Protein AF-0000000084555854 (afdb_homodimer)

Nearest PDB structures (foldseek):
  2geb-assembly1_A  TM=9.688E-01  e=2.863E-27  Caldanaerobacter subterraneus subsp. tengcongensis
  4rqb-assembly1_A  TM=9.7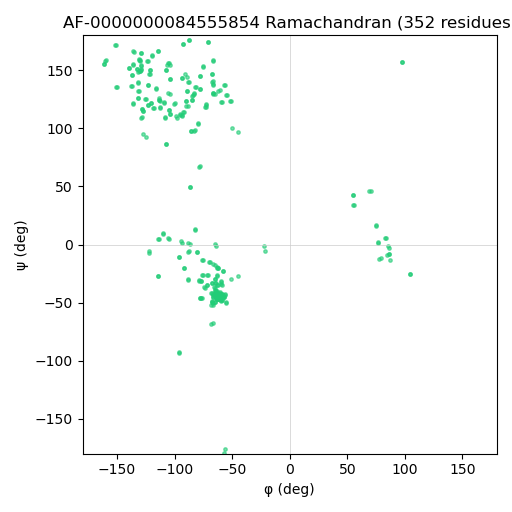89E-01  e=1.513E-26  Staphylococcus aureus subsp. aureus USA300_TCH1516
  1r3u-assembly1_A  TM=9.684E-01  e=7.997E-26  Caldanaerobacter subterraneus subsp. tengcongensis
  3h83-assembly1_A  TM=9.660E-01  e=5.052E-25  Bacillus anthracis str. 'Ames Ancestor'
  6d9q-assembly1_A  TM=9.628E-01  e=6.801E-25  Bacillus anthracis

InterPro domains:
  IPR000836 Phosphoribosyltransferase domain [PF00156] (13-159)
  IPR000836 Phosphoribosyltransferase domain [cd06223] (19-146)
  IPR005904 Hypoxanthine phosphoribosyl transferase [TIGR01203] (8-173)
  IPR029057 Phosphoribosyltransferase-like [G3DSA:3.40.50.2020] (1-177)
  IPR029057 Phosphoribosyltransferase-like [SSF53271] (2-177)
  IPR050408 Hypoxanthine-guanine phosphoribosyltransferase [PTHR43340] (2-177)

Structure (mmCIF, N/CA/C/O backbone):
data_AF-0000000084555854-model_v1
#
loop_
_entity.id
_entity.type
_entity.pdbx_description
1 polymer 'Hypoxanthine phosphoribosyltransferase'
#
loop_
_atom_site.group_PDB
_atom_site.id
_atom_site.type_symbol
_atom_site.label_atom_id
_atom_site.label_alt_id
_atom_site.label_comp_id
_atom_site.label_asym_id
_atom_site.label_entity_id
_atom_site.label_seq_id
_atom_site.pdbx_PDB_ins_code
_atom_site.Cartn_x
_atom_site.Cartn_y
_atom_site.Cartn_z
_atom_site.occupancy
_atom_site.B_iso_or_equiv
_atom_site.auth_seq_id
_atom_site.auth_comp_id
_atom_site.auth_asym_id
_atom_site.auth_atom_id
_atom_site.pdbx_PDB_model_num
ATOM 1 N N . MET A 1 1 ? 0.457 21.641 0.015 1 94.19 1 MET A N 1
ATOM 2 C CA . MET A 1 1 ? 1.562 20.703 0.132 1 94.19 1 MET A CA 1
ATOM 3 C C . MET A 1 1 ? 2.691 21.062 -0.828 1 94.19 1 MET A C 1
ATOM 5 O O . MET A 1 1 ? 3.84 21.219 -0.412 1 94.19 1 MET A O 1
ATOM 9 N N . GLU A 1 2 ? 2.443 21.359 -2.082 1 94.31 2 GLU A N 1
ATOM 10 C CA . GLU A 1 2 ? 3.477 21.672 -3.066 1 94.31 2 GLU A CA 1
ATOM 11 C C . GLU A 1 2 ? 4.219 22.953 -2.711 1 94.31 2 GLU A C 1
ATOM 13 O O . GLU A 1 2 ? 5.418 23.078 -2.957 1 94.31 2 GLU A O 1
ATOM 18 N N . LYS A 1 3 ? 3.488 23.891 -2.189 1 95.81 3 LYS A N 1
ATOM 19 C CA . LYS A 1 3 ? 4.082 25.172 -1.818 1 95.81 3 LYS A CA 1
ATOM 20 C C . LYS A 1 3 ? 5.121 25 -0.714 1 95.81 3 LYS A C 1
ATOM 22 O O . LYS A 1 3 ? 5.926 25.906 -0.462 1 95.81 3 LYS A O 1
ATOM 27 N N . ASP A 1 4 ? 5.027 23.906 -0.025 1 97.81 4 ASP A N 1
ATOM 28 C CA . ASP A 1 4 ? 5.938 23.625 1.079 1 97.81 4 ASP A CA 1
ATOM 29 C C . ASP A 1 4 ? 7.277 23.094 0.567 1 97.81 4 ASP A C 1
ATOM 31 O O . ASP A 1 4 ? 8.227 22.938 1.337 1 97.81 4 ASP A O 1
ATOM 35 N N . LEU A 1 5 ? 7.379 22.844 -0.761 1 98.31 5 LEU A N 1
ATOM 36 C CA . LEU A 1 5 ? 8.594 22.281 -1.343 1 98.31 5 LEU A CA 1
ATOM 37 C C . LEU A 1 5 ? 9.562 23.375 -1.748 1 98.31 5 LEU A C 1
ATOM 39 O O . LEU A 1 5 ? 9.164 24.375 -2.354 1 98.31 5 LEU A O 1
ATOM 43 N N . GLU A 1 6 ? 10.766 23.172 -1.349 1 98.38 6 GLU A N 1
ATOM 44 C CA . GLU A 1 6 ? 11.828 24.016 -1.882 1 98.38 6 GLU A CA 1
ATOM 45 C C . GLU A 1 6 ? 12.031 23.766 -3.373 1 98.38 6 GLU A C 1
ATOM 47 O O . GLU A 1 6 ? 12.242 24.703 -4.141 1 98.38 6 GLU A O 1
ATOM 52 N N . SER A 1 7 ? 12.008 22.5 -3.771 1 98.44 7 SER A N 1
ATOM 53 C CA . SER A 1 7 ? 12.148 22.078 -5.164 1 98.44 7 SER A CA 1
ATOM 54 C C . SER A 1 7 ? 11.617 20.656 -5.367 1 98.44 7 SER A C 1
ATOM 56 O O . SER A 1 7 ? 11.477 19.906 -4.406 1 98.44 7 SER A O 1
ATOM 58 N N . VAL A 1 8 ? 11.281 20.344 -6.602 1 98.62 8 VAL A N 1
ATOM 59 C CA . VAL A 1 8 ? 10.93 18.984 -7.004 1 98.62 8 VAL A CA 1
ATOM 60 C C . VAL A 1 8 ? 12.18 18.266 -7.508 1 98.62 8 VAL A C 1
ATOM 62 O O . VAL A 1 8 ? 12.805 18.703 -8.477 1 98.62 8 VAL A O 1
ATOM 65 N N . MET A 1 9 ? 12.602 17.234 -6.766 1 98.69 9 MET A N 1
ATOM 66 C CA . MET A 1 9 ? 13.773 16.484 -7.172 1 98.69 9 MET A CA 1
ATOM 67 C C . MET A 1 9 ? 13.43 15.508 -8.305 1 98.69 9 MET A C 1
ATOM 69 O O . MET A 1 9 ? 14.172 15.406 -9.281 1 98.69 9 MET A O 1
ATOM 73 N N . PHE A 1 10 ? 12.328 14.758 -8.211 1 98.81 10 PHE A N 1
ATOM 74 C CA . PHE A 1 10 ? 11.828 13.867 -9.242 1 98.81 10 PHE A CA 1
ATOM 75 C C . PHE A 1 10 ? 10.336 14.094 -9.477 1 98.81 10 PHE A C 1
ATOM 77 O O . PHE A 1 10 ? 9.539 14 -8.539 1 98.81 10 PHE A O 1
ATOM 84 N N . ASP A 1 11 ? 9.961 14.336 -10.742 1 98.62 11 ASP A N 1
ATOM 85 C CA . ASP A 1 11 ? 8.547 14.5 -11.078 1 98.62 11 ASP A CA 1
ATOM 86 C C . ASP A 1 11 ? 7.898 13.156 -11.391 1 98.62 11 ASP A C 1
ATOM 88 O O . ASP A 1 11 ? 8.562 12.117 -11.367 1 98.62 11 ASP A O 1
ATOM 92 N N . GLU A 1 12 ? 6.637 13.148 -11.625 1 98.44 12 GLU A N 1
ATOM 93 C CA . GLU A 1 12 ? 5.848 11.938 -11.82 1 98.44 12 GLU A CA 1
ATOM 94 C C . GLU A 1 12 ? 6.383 11.117 -12.992 1 98.44 12 GLU A C 1
ATOM 96 O O . GLU A 1 12 ? 6.48 9.891 -12.906 1 98.44 12 GLU A O 1
ATOM 101 N N . GLU A 1 13 ? 6.711 11.773 -14.047 1 98.56 13 GLU A N 1
ATOM 102 C CA . GLU A 1 13 ? 7.172 11.102 -15.258 1 98.56 13 GLU A CA 1
ATOM 103 C C . GLU A 1 13 ? 8.523 10.43 -15.039 1 98.56 13 GLU A C 1
ATOM 105 O O . GLU A 1 13 ? 8.734 9.289 -15.461 1 98.56 13 GLU A O 1
ATOM 110 N N . THR A 1 14 ? 9.438 11.156 -14.398 1 98.88 14 THR A N 1
ATOM 111 C CA . THR A 1 14 ? 10.758 10.617 -14.094 1 98.88 14 THR A CA 1
ATOM 112 C C . THR A 1 14 ? 10.641 9.383 -13.195 1 98.88 14 THR A C 1
ATOM 114 O O . THR A 1 14 ? 11.297 8.367 -13.438 1 98.88 14 THR A O 1
ATOM 117 N N . ILE A 1 15 ? 9.805 9.461 -12.203 1 98.94 15 ILE A N 1
ATOM 118 C CA . ILE A 1 15 ? 9.602 8.344 -11.281 1 98.94 15 ILE A CA 1
ATOM 119 C C . ILE A 1 15 ? 9.008 7.156 -12.031 1 98.94 15 ILE A C 1
ATOM 121 O O . ILE A 1 15 ? 9.484 6.027 -11.891 1 98.94 15 ILE A O 1
ATOM 125 N N . ALA A 1 16 ? 7.984 7.426 -12.852 1 98.81 16 ALA A N 1
ATOM 126 C CA . ALA A 1 16 ? 7.305 6.363 -13.594 1 98.81 16 ALA A CA 1
ATOM 127 C C . ALA A 1 16 ? 8.273 5.633 -14.523 1 98.81 16 ALA A C 1
ATOM 129 O O . ALA A 1 16 ? 8.227 4.406 -14.641 1 98.81 16 ALA A O 1
ATOM 130 N N . ALA A 1 17 ? 9.133 6.383 -15.156 1 98.88 17 ALA A N 1
ATOM 131 C CA . ALA A 1 17 ? 10.109 5.785 -16.062 1 98.88 17 ALA A CA 1
ATOM 132 C C . ALA A 1 17 ? 11.078 4.879 -15.305 1 98.88 17 ALA A C 1
ATOM 134 O O . ALA A 1 17 ? 11.398 3.781 -15.758 1 98.88 17 ALA A O 1
ATOM 135 N N . LYS A 1 18 ? 11.547 5.352 -14.188 1 98.94 18 LYS A N 1
ATOM 136 C CA . LYS A 1 18 ? 12.461 4.559 -13.375 1 98.94 18 LYS A CA 1
ATOM 137 C C . LYS A 1 18 ? 11.781 3.303 -12.844 1 98.94 18 LYS A C 1
ATOM 139 O O . LYS A 1 18 ? 12.375 2.223 -12.836 1 98.94 18 LYS A O 1
ATOM 144 N N . VAL A 1 19 ? 10.562 3.443 -12.391 1 98.94 19 VAL A N 1
ATOM 145 C CA . VAL A 1 19 ? 9.797 2.318 -11.867 1 98.94 19 VAL A CA 1
ATOM 146 C C . VAL A 1 19 ? 9.609 1.266 -12.961 1 98.94 19 VAL A C 1
ATOM 148 O O . VAL A 1 19 ? 9.742 0.066 -12.703 1 98.94 19 VAL A O 1
ATOM 151 N N . ALA A 1 20 ? 9.312 1.718 -14.156 1 98.88 20 ALA A N 1
ATOM 152 C CA . ALA A 1 20 ? 9.164 0.808 -15.289 1 98.88 20 ALA A CA 1
ATOM 153 C C . ALA A 1 20 ? 10.461 0.057 -15.562 1 98.88 20 ALA A C 1
ATOM 155 O O . ALA A 1 20 ? 10.453 -1.154 -15.797 1 98.88 20 ALA A O 1
ATOM 156 N N . GLU A 1 21 ? 11.539 0.779 -15.516 1 98.88 21 GLU A N 1
ATOM 157 C CA . GLU A 1 21 ? 12.859 0.186 -15.711 1 98.88 21 GLU A CA 1
ATOM 158 C C . GLU A 1 21 ? 13.148 -0.887 -14.672 1 98.88 21 GLU A C 1
ATOM 160 O O . GLU A 1 21 ? 13.547 -2.002 -15.008 1 98.88 21 GLU A O 1
ATOM 165 N N . LEU A 1 22 ? 12.922 -0.588 -13.43 1 98.94 22 LEU A N 1
ATOM 166 C CA . LEU A 1 22 ? 13.148 -1.523 -12.336 1 98.94 22 LEU A CA 1
ATOM 167 C C . LEU A 1 22 ? 12.258 -2.752 -12.477 1 98.94 22 LEU A C 1
ATOM 169 O O . LEU A 1 22 ? 12.719 -3.883 -12.312 1 98.94 22 LEU A O 1
ATOM 173 N N . GLY A 1 23 ? 10.977 -2.521 -12.742 1 98.88 23 GLY A N 1
ATOM 174 C CA . GLY A 1 23 ? 10.039 -3.619 -12.898 1 98.88 23 GLY A CA 1
ATOM 175 C C . GLY A 1 23 ? 10.453 -4.609 -13.969 1 98.88 23 GLY A C 1
ATOM 176 O O . GLY A 1 23 ? 10.352 -5.82 -13.773 1 98.88 23 GLY A O 1
ATOM 177 N N . GLN A 1 24 ? 10.922 -4.055 -15.102 1 98.69 24 GLN A N 1
ATOM 178 C CA . GLN A 1 24 ? 11.375 -4.898 -16.203 1 98.69 24 GLN A CA 1
ATOM 179 C C . GLN A 1 24 ? 12.586 -5.73 -15.797 1 98.69 24 GLN A C 1
ATOM 181 O O . GLN A 1 24 ? 12.656 -6.926 -16.094 1 98.69 24 GLN A O 1
ATOM 186 N N . GLN A 1 25 ? 13.5 -5.102 -15.109 1 98.88 25 GLN A N 1
ATOM 187 C CA . GLN A 1 25 ? 14.695 -5.805 -14.648 1 98.88 25 GLN A CA 1
ATOM 188 C C . GLN A 1 25 ? 14.328 -6.914 -13.664 1 98.88 25 GLN A C 1
ATOM 190 O O . GLN A 1 25 ? 14.836 -8.039 -13.773 1 98.88 25 GLN A O 1
ATOM 195 N N . ILE A 1 26 ? 13.492 -6.625 -12.719 1 98.88 26 ILE A N 1
ATOM 196 C CA . ILE A 1 26 ? 13.07 -7.574 -11.688 1 98.88 26 ILE A CA 1
ATOM 197 C C . ILE A 1 26 ? 12.336 -8.742 -12.336 1 98.88 26 ILE A C 1
ATOM 199 O O . ILE A 1 26 ? 12.562 -9.898 -11.984 1 98.88 26 ILE A O 1
ATOM 203 N N . ALA A 1 27 ? 11.461 -8.422 -13.312 1 98.69 27 ALA A N 1
ATOM 204 C CA . ALA A 1 27 ? 10.734 -9.469 -14.023 1 98.69 27 ALA A CA 1
ATOM 205 C C . ALA A 1 27 ? 11.695 -10.438 -14.711 1 98.69 27 ALA A C 1
ATOM 207 O O . ALA A 1 27 ? 11.508 -11.656 -14.648 1 98.69 27 ALA A O 1
ATOM 208 N N . LYS A 1 28 ? 12.68 -9.875 -15.312 1 98.56 28 LYS A N 1
ATOM 209 C CA . LYS A 1 28 ? 13.672 -10.695 -15.992 1 98.56 28 LYS A CA 1
ATOM 210 C C . LYS A 1 28 ? 14.422 -11.586 -15 1 98.56 28 LYS A C 1
ATOM 212 O O . LYS A 1 28 ? 14.586 -12.789 -15.234 1 98.56 28 LYS A O 1
ATOM 217 N N . ASP A 1 29 ? 14.812 -11.055 -13.914 1 98.69 29 ASP A N 1
ATOM 218 C CA . ASP A 1 29 ? 15.648 -11.75 -12.945 1 98.69 29 ASP A CA 1
ATOM 219 C C . ASP A 1 29 ? 14.875 -12.852 -12.234 1 98.69 29 ASP A C 1
ATOM 221 O O . ASP A 1 29 ? 15.453 -13.852 -11.805 1 98.69 29 ASP A O 1
ATOM 225 N N . TYR A 1 30 ? 13.547 -12.711 -12.141 1 98.56 30 TYR A N 1
ATOM 226 C CA . TYR A 1 30 ? 12.773 -13.656 -11.352 1 98.56 30 TYR A CA 1
ATOM 227 C C . TYR A 1 30 ? 11.914 -14.547 -12.242 1 98.56 30 TYR A C 1
ATOM 229 O O . TYR A 1 30 ? 10.992 -15.211 -11.766 1 98.56 30 TYR A O 1
ATOM 237 N N . GLU A 1 31 ? 12.156 -14.453 -13.555 1 97.88 31 GLU A N 1
ATOM 238 C CA . GLU A 1 31 ? 11.414 -15.305 -14.469 1 97.88 31 GLU A CA 1
ATOM 239 C C . GLU A 1 31 ? 11.469 -16.766 -14.031 1 97.88 31 GLU A C 1
ATOM 241 O O . GLU A 1 31 ? 12.547 -17.297 -13.773 1 97.88 31 GLU A O 1
ATOM 246 N N . GLY A 1 32 ? 10.312 -17.391 -13.828 1 96.81 32 GLY A N 1
ATOM 247 C CA . GLY A 1 32 ? 10.234 -18.797 -13.5 1 96.81 32 GLY A CA 1
ATOM 248 C C . GLY A 1 32 ? 10.453 -19.078 -12.023 1 96.81 32 GLY A C 1
ATOM 249 O O . GLY A 1 32 ? 10.516 -20.234 -11.602 1 96.81 32 GLY A O 1
ATOM 250 N N . LYS A 1 33 ? 10.57 -18.062 -11.211 1 97.69 33 LYS A N 1
ATOM 251 C CA . LYS A 1 33 ? 10.836 -18.25 -9.789 1 97.69 33 LYS A CA 1
ATOM 252 C C . LYS A 1 33 ? 9.594 -17.938 -8.953 1 97.69 33 LYS A C 1
ATOM 254 O O . LYS A 1 33 ? 8.742 -17.141 -9.375 1 97.69 33 LYS A O 1
ATOM 259 N N . ASP A 1 34 ? 9.492 -18.594 -7.848 1 97.12 34 ASP A N 1
ATOM 260 C CA . ASP A 1 34 ? 8.469 -18.297 -6.852 1 97.12 34 ASP A CA 1
ATOM 261 C C . ASP A 1 34 ? 8.883 -17.141 -5.953 1 97.12 34 ASP A C 1
ATOM 263 O O . ASP A 1 34 ? 9.609 -17.328 -4.977 1 97.12 34 ASP A O 1
ATOM 267 N N . VAL A 1 35 ? 8.375 -15.914 -6.289 1 98.31 35 VAL A N 1
ATOM 268 C CA . VAL A 1 35 ? 8.859 -14.727 -5.59 1 98.31 35 VAL A CA 1
ATOM 269 C C . VAL A 1 35 ? 7.715 -14.086 -4.809 1 98.31 35 VAL A C 1
ATOM 271 O O . VAL A 1 35 ? 6.582 -14.016 -5.301 1 98.31 35 VAL A O 1
ATOM 274 N N . VAL A 1 36 ? 7.957 -13.734 -3.615 1 98.69 36 VAL A N 1
ATOM 275 C CA . VAL A 1 36 ? 7.086 -12.891 -2.805 1 98.69 36 VAL A CA 1
ATOM 276 C C . VAL A 1 36 ? 7.672 -11.484 -2.705 1 98.69 36 VAL A C 1
ATOM 278 O O . VAL A 1 36 ? 8.805 -11.312 -2.256 1 98.69 36 VAL A O 1
ATOM 281 N N . VAL A 1 37 ? 6.977 -10.523 -3.248 1 98.88 37 VAL A N 1
ATOM 282 C CA . VAL A 1 37 ? 7.383 -9.125 -3.148 1 98.88 37 VAL A CA 1
ATOM 283 C C . VAL A 1 37 ? 6.766 -8.5 -1.903 1 98.88 37 VAL A C 1
ATOM 285 O O . VAL A 1 37 ? 5.547 -8.547 -1.715 1 98.88 37 VAL A O 1
ATOM 288 N N . VAL A 1 38 ? 7.609 -7.961 -1.034 1 98.88 38 VAL A N 1
ATOM 289 C CA . VAL A 1 38 ? 7.168 -7.488 0.275 1 98.88 38 VAL A CA 1
ATOM 290 C C . VAL A 1 38 ? 7.426 -5.988 0.398 1 98.88 38 VAL A C 1
ATOM 292 O O . VAL A 1 38 ? 8.57 -5.539 0.29 1 98.88 38 VAL A O 1
ATOM 295 N N . GLY A 1 39 ? 6.371 -5.227 0.559 1 98.75 39 GLY A N 1
ATOM 296 C CA . GLY A 1 39 ? 6.5 -3.797 0.779 1 98.75 39 GLY A CA 1
ATOM 297 C C . GLY A 1 39 ? 6.656 -3.43 2.242 1 98.75 39 GLY A C 1
ATOM 298 O O . GLY A 1 39 ? 6.004 -4.016 3.109 1 98.75 39 GLY A O 1
ATOM 299 N N . ILE A 1 40 ? 7.461 -2.518 2.582 1 98.19 40 ILE A N 1
ATOM 300 C CA . ILE A 1 40 ? 7.652 -2.047 3.949 1 98.19 40 ILE A CA 1
ATOM 301 C C . ILE A 1 40 ? 6.75 -0.843 4.211 1 98.19 40 ILE A C 1
ATOM 303 O O . ILE A 1 40 ? 6.945 0.224 3.623 1 98.19 40 ILE A O 1
ATOM 307 N N . LEU A 1 41 ? 5.785 -0.99 5.023 1 98.06 41 LEU A N 1
ATOM 308 C CA . LEU A 1 41 ? 4.805 0.049 5.32 1 98.06 41 LEU A CA 1
ATOM 309 C C . LEU A 1 41 ? 5.398 1.112 6.238 1 98.06 41 LEU A C 1
ATOM 311 O O . LEU A 1 41 ? 6.273 0.815 7.055 1 98.06 41 LEU A O 1
ATOM 315 N N . ASN A 1 42 ? 4.902 2.299 6.164 1 97.25 42 ASN A N 1
ATOM 316 C CA . ASN A 1 42 ? 3.906 2.848 5.246 1 97.25 42 ASN A CA 1
ATOM 317 C C . ASN A 1 42 ? 4.559 3.482 4.023 1 97.25 42 ASN A C 1
ATOM 319 O O . ASN A 1 42 ? 3.945 3.562 2.959 1 97.25 42 ASN A O 1
ATOM 323 N N . GLY A 1 43 ? 5.824 3.799 4.18 1 96.94 43 GLY A N 1
ATOM 324 C CA . GLY A 1 43 ? 6.492 4.68 3.238 1 96.94 43 GLY A CA 1
ATOM 325 C C . GLY A 1 43 ? 6.598 4.094 1.843 1 96.94 43 GLY A C 1
ATOM 326 O O . GLY A 1 43 ? 6.457 4.812 0.851 1 96.94 43 GLY A O 1
ATOM 327 N N . ALA A 1 44 ? 6.727 2.865 1.75 1 98.44 44 ALA A N 1
ATOM 328 C CA . ALA A 1 44 ? 7.035 2.242 0.466 1 98.44 44 ALA A CA 1
ATOM 329 C C . ALA A 1 44 ? 5.762 1.924 -0.311 1 98.44 44 ALA A C 1
ATOM 331 O O . ALA A 1 44 ? 5.82 1.532 -1.479 1 98.44 44 ALA A O 1
ATOM 332 N N . ALA A 1 45 ? 4.605 2.117 0.278 1 98.75 45 ALA A N 1
ATOM 333 C CA . ALA A 1 45 ? 3.361 1.628 -0.311 1 98.75 45 ALA A CA 1
ATOM 334 C C . ALA A 1 45 ? 3.16 2.193 -1.715 1 98.75 45 ALA A C 1
ATOM 336 O O . ALA A 1 45 ? 2.836 1.455 -2.646 1 98.75 45 ALA A O 1
ATOM 337 N N . VAL A 1 46 ? 3.387 3.506 -1.893 1 98.94 46 VAL A N 1
ATOM 338 C CA . VAL A 1 46 ? 3.158 4.156 -3.18 1 98.94 46 VAL A CA 1
ATOM 339 C C . VAL A 1 46 ? 4.125 3.596 -4.219 1 98.94 46 VAL A C 1
ATOM 341 O O . VAL A 1 46 ? 3.703 3.125 -5.277 1 98.94 46 VAL A O 1
ATOM 344 N N . PHE A 1 47 ? 5.395 3.553 -3.885 1 98.94 47 PHE A N 1
ATOM 345 C CA . PHE A 1 47 ? 6.41 2.996 -4.773 1 98.94 47 PHE A CA 1
ATOM 346 C C . PHE A 1 47 ? 6.141 1.522 -5.047 1 98.94 47 PHE A C 1
ATOM 348 O O . PHE A 1 47 ? 6.215 1.076 -6.195 1 98.94 47 PHE A O 1
ATOM 355 N N . PHE A 1 48 ? 5.816 0.759 -4.031 1 98.94 48 PHE A N 1
ATOM 356 C CA . PHE A 1 48 ? 5.57 -0.677 -4.082 1 98.94 48 PHE A CA 1
ATOM 357 C C . PHE A 1 48 ? 4.484 -1.002 -5.102 1 98.94 48 PHE A C 1
ATOM 359 O O . PHE A 1 48 ? 4.68 -1.847 -5.977 1 98.94 48 PHE A O 1
ATOM 366 N N . THR A 1 49 ? 3.352 -0.3 -5.023 1 98.94 49 THR A N 1
ATOM 367 C CA . THR A 1 49 ? 2.223 -0.647 -5.879 1 98.94 49 THR A CA 1
ATOM 368 C C . THR A 1 49 ? 2.5 -0.252 -7.328 1 98.94 49 THR A C 1
ATOM 370 O O . THR A 1 49 ? 2.078 -0.943 -8.258 1 98.94 49 THR A O 1
ATOM 373 N N . ASP A 1 50 ? 3.217 0.857 -7.52 1 98.88 50 ASP A N 1
ATOM 374 C CA . ASP A 1 50 ? 3.639 1.197 -8.875 1 98.88 50 ASP A CA 1
ATOM 375 C C . ASP A 1 50 ? 4.59 0.142 -9.438 1 98.88 50 ASP A C 1
ATOM 377 O O . ASP A 1 50 ? 4.477 -0.25 -10.602 1 98.88 50 ASP A O 1
ATOM 381 N N . LEU A 1 51 ? 5.473 -0.307 -8.602 1 98.94 51 LEU A N 1
ATOM 382 C CA . LEU A 1 51 ? 6.5 -1.251 -9.031 1 98.94 51 LEU A CA 1
ATOM 383 C C . LEU A 1 51 ? 5.879 -2.59 -9.414 1 98.94 51 LEU A C 1
ATOM 385 O O . LEU A 1 51 ? 6.168 -3.129 -10.484 1 98.94 51 LEU A O 1
ATOM 389 N N . ILE A 1 52 ? 5.023 -3.133 -8.523 1 98.88 52 ILE A N 1
ATOM 390 C CA . ILE A 1 52 ? 4.527 -4.48 -8.773 1 98.88 52 ILE A CA 1
ATOM 391 C C . ILE A 1 52 ? 3.709 -4.504 -10.062 1 98.88 52 ILE A C 1
ATOM 393 O O . ILE A 1 52 ? 3.676 -5.512 -10.766 1 98.88 52 ILE A O 1
ATOM 397 N N . ARG A 1 53 ? 3.117 -3.412 -10.461 1 98.62 53 ARG A N 1
ATOM 398 C CA . ARG A 1 53 ? 2.324 -3.365 -11.68 1 98.62 53 ARG A CA 1
ATOM 399 C C . ARG A 1 53 ? 3.219 -3.336 -12.914 1 98.62 53 ARG A C 1
ATOM 401 O O . ARG A 1 53 ? 2.752 -3.561 -14.031 1 98.62 53 ARG A O 1
ATOM 408 N N . GLN A 1 54 ? 4.508 -3.082 -12.703 1 98.75 54 GLN A N 1
ATOM 409 C CA . GLN A 1 54 ? 5.477 -3.119 -13.789 1 98.75 54 GLN A CA 1
ATOM 410 C C . GLN A 1 54 ? 6.18 -4.469 -13.859 1 98.75 54 GLN A C 1
ATOM 412 O O . GLN A 1 54 ? 6.926 -4.742 -14.805 1 98.75 54 GLN A O 1
ATOM 417 N N . ILE A 1 55 ? 6.016 -5.344 -12.836 1 98.69 55 ILE A N 1
ATOM 418 C CA . ILE A 1 55 ? 6.539 -6.707 -12.836 1 98.69 55 ILE A CA 1
ATOM 419 C C . ILE A 1 55 ? 5.547 -7.641 -13.523 1 98.69 55 ILE A C 1
ATOM 421 O O . ILE A 1 55 ? 4.617 -8.141 -12.891 1 98.69 55 ILE A O 1
ATOM 425 N N . LYS A 1 56 ? 5.777 -7.914 -14.766 1 96.94 56 LYS A N 1
ATOM 426 C CA . LYS A 1 56 ? 4.82 -8.648 -15.586 1 96.94 56 LYS A CA 1
ATOM 427 C C . LYS A 1 56 ? 5.02 -10.156 -15.445 1 96.94 56 LYS A C 1
ATOM 429 O O . LYS A 1 56 ? 5.176 -10.859 -16.453 1 96.94 56 LYS A O 1
ATOM 434 N N . LEU A 1 57 ? 5.086 -10.617 -14.203 1 97.12 57 LEU A N 1
ATOM 435 C CA . LEU A 1 57 ? 5.164 -12.016 -13.805 1 97.12 57 LEU A CA 1
ATOM 436 C C . LEU A 1 57 ? 4.172 -12.312 -12.68 1 97.12 57 LEU A C 1
ATOM 438 O O . LEU A 1 57 ? 3.756 -11.406 -11.961 1 97.12 57 LEU A O 1
ATOM 442 N N . PRO A 1 58 ? 3.715 -13.602 -12.648 1 97.19 58 PRO A N 1
ATOM 443 C CA . PRO A 1 58 ? 2.965 -13.961 -11.438 1 97.19 58 PRO A CA 1
ATOM 444 C C . PRO A 1 58 ? 3.785 -13.789 -10.164 1 97.19 58 PRO A C 1
ATOM 446 O O . PRO A 1 58 ? 4.887 -14.336 -10.055 1 97.19 58 PRO A O 1
ATOM 449 N N . ILE A 1 59 ? 3.322 -13.031 -9.281 1 98.31 59 ILE A N 1
ATOM 450 C CA . ILE A 1 59 ? 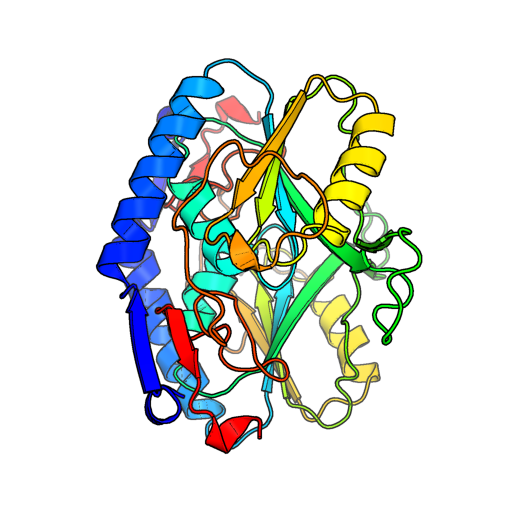4.012 -12.82 -8.008 1 98.31 59 ILE A CA 1
ATOM 451 C C . ILE A 1 59 ? 3.004 -12.859 -6.863 1 98.31 59 ILE A C 1
ATOM 453 O O . ILE A 1 59 ? 1.801 -12.688 -7.082 1 98.31 59 ILE A O 1
ATOM 457 N N . ASN A 1 60 ? 3.475 -13.195 -5.703 1 98.12 60 ASN A N 1
ATOM 458 C CA . ASN A 1 60 ? 2.766 -12.93 -4.457 1 98.12 60 ASN A CA 1
ATOM 459 C C . ASN A 1 60 ? 3.207 -11.609 -3.834 1 98.12 60 ASN A C 1
ATOM 461 O O . ASN A 1 60 ? 4.367 -11.211 -3.961 1 98.12 60 ASN A O 1
ATOM 465 N N . ILE A 1 61 ? 2.271 -10.898 -3.234 1 98.56 61 ILE A N 1
ATOM 466 C CA . ILE A 1 61 ? 2.662 -9.672 -2.555 1 98.56 61 ILE A CA 1
ATOM 467 C C . ILE A 1 61 ? 2.281 -9.75 -1.079 1 98.56 61 ILE A C 1
ATOM 469 O O . ILE A 1 61 ? 1.339 -10.453 -0.712 1 98.56 61 ILE A O 1
ATOM 473 N N . ASP A 1 62 ? 2.992 -9.117 -0.279 1 98.44 62 ASP A N 1
ATOM 474 C CA . ASP A 1 62 ? 2.711 -8.953 1.144 1 98.44 62 ASP A CA 1
ATOM 475 C C . ASP A 1 62 ? 3.301 -7.648 1.674 1 98.44 62 ASP A C 1
ATOM 477 O O . ASP A 1 62 ? 3.953 -6.91 0.933 1 98.44 62 ASP A O 1
ATOM 481 N N . PHE A 1 63 ? 2.969 -7.336 2.881 1 98.62 63 PHE A N 1
ATOM 482 C CA . PHE A 1 63 ? 3.5 -6.141 3.525 1 98.62 63 PHE A CA 1
ATOM 483 C C . PHE A 1 63 ? 4.059 -6.473 4.902 1 98.62 63 PHE A C 1
ATOM 485 O O . PHE A 1 63 ? 3.588 -7.398 5.566 1 98.62 63 PHE A O 1
ATOM 492 N N . ILE A 1 64 ? 5.02 -5.754 5.27 1 98.25 64 ILE A N 1
ATOM 493 C CA . ILE A 1 64 ? 5.586 -5.809 6.613 1 98.25 64 ILE A CA 1
ATOM 494 C C . ILE A 1 64 ? 5.734 -4.395 7.168 1 98.25 64 ILE A C 1
ATOM 496 O O . ILE A 1 64 ? 5.969 -3.447 6.414 1 98.25 64 ILE A O 1
ATOM 500 N N . ALA A 1 65 ? 5.438 -4.203 8.398 1 96.94 65 ALA A N 1
ATOM 501 C CA . ALA A 1 65 ? 5.711 -2.953 9.109 1 96.94 65 ALA A CA 1
ATOM 502 C C . ALA A 1 65 ? 6.77 -3.154 10.188 1 96.94 65 ALA A C 1
ATOM 504 O O . ALA A 1 65 ? 6.59 -3.965 11.102 1 96.94 65 ALA A O 1
ATOM 505 N N . ALA A 1 66 ? 7.848 -2.459 9.992 1 93.88 66 ALA A N 1
ATOM 506 C CA . ALA A 1 66 ? 8.984 -2.627 10.891 1 93.88 66 ALA A CA 1
ATOM 507 C C . ALA A 1 66 ? 9.602 -1.278 11.25 1 93.88 66 ALA A C 1
ATOM 509 O O . ALA A 1 66 ? 9.57 -0.339 10.453 1 93.88 66 ALA A O 1
ATOM 510 N N . SER A 1 67 ? 10.086 -1.199 12.453 1 90.06 67 SER A N 1
ATOM 511 C CA . SER A 1 67 ? 10.789 -0.021 12.945 1 90.06 67 SER A CA 1
ATOM 512 C C . SER A 1 67 ? 12 -0.413 13.789 1 90.06 67 SER A C 1
ATOM 514 O O . SER A 1 67 ? 12.086 -1.543 14.273 1 90.06 67 SER A O 1
ATOM 516 N N . SER A 1 68 ? 13.008 0.461 13.805 1 84.12 68 SER A N 1
ATOM 517 C CA . SER A 1 68 ? 14.133 0.204 14.695 1 84.12 68 SER A CA 1
ATOM 518 C C . SER A 1 68 ? 13.703 0.304 16.156 1 84.12 68 SER A C 1
ATOM 520 O O . SER A 1 68 ? 12.812 1.079 16.5 1 84.12 68 SER A O 1
ATOM 522 N N . TYR A 1 69 ? 14.32 -0.822 16.891 1 71.12 69 TYR A N 1
ATOM 523 C CA . TYR A 1 69 ? 14.086 -0.744 18.328 1 71.12 69 TYR A CA 1
ATOM 524 C C . TYR A 1 69 ? 14.68 0.532 18.906 1 71.12 69 TYR A C 1
ATOM 526 O O . TYR A 1 69 ? 15.812 0.895 18.594 1 71.12 69 TYR A O 1
ATOM 534 N N . GLY A 1 70 ? 13.992 1.252 19.688 1 58.22 70 GLY A N 1
ATOM 535 C CA . GLY A 1 70 ? 14.562 2.438 20.312 1 58.22 70 GLY A CA 1
ATOM 536 C C . GLY A 1 70 ? 14.484 3.668 19.422 1 58.22 70 GLY A C 1
ATOM 537 O O . GLY A 1 70 ? 15.273 4.602 19.578 1 58.22 70 GLY A O 1
ATOM 538 N N . ASP A 1 71 ? 14.078 3.355 18.172 1 53.06 71 ASP A N 1
ATOM 539 C CA . ASP A 1 71 ? 13.961 4.574 17.375 1 53.06 71 ASP A CA 1
ATOM 540 C C . ASP A 1 71 ? 13.797 5.801 18.281 1 53.06 71 ASP A C 1
ATOM 542 O O . ASP A 1 71 ? 13.484 6.891 17.797 1 53.06 71 ASP A O 1
ATOM 546 N N . ALA A 1 72 ? 13.68 5.711 19.438 1 45.38 72 ALA A N 1
ATOM 547 C CA . ALA A 1 72 ? 14.336 6.816 20.141 1 45.38 72 ALA A CA 1
ATOM 548 C C . ALA A 1 72 ? 15.812 6.906 19.75 1 45.38 72 ALA A C 1
ATOM 550 O O . ALA A 1 72 ? 16.359 5.98 19.141 1 45.38 72 ALA A O 1
ATOM 551 N N . ALA A 1 73 ? 16.828 7.719 20.203 1 49.59 73 ALA A N 1
ATOM 552 C CA . ALA A 1 73 ? 18.188 8.242 20.016 1 49.59 73 ALA A CA 1
ATOM 553 C C . ALA A 1 73 ? 19.188 7.109 19.797 1 49.59 73 ALA A C 1
ATOM 555 O O . ALA A 1 73 ? 20.203 7.297 19.141 1 49.59 73 ALA A O 1
ATOM 556 N N . VAL A 1 74 ? 18.875 5.812 20.438 1 49.72 74 VAL A N 1
ATOM 557 C CA . VAL A 1 74 ? 19.984 4.863 20.328 1 49.72 74 VAL A CA 1
ATOM 558 C C . VAL A 1 74 ? 19.5 3.568 19.688 1 49.72 74 VAL A C 1
ATOM 560 O O . VAL A 1 74 ? 18.656 2.859 20.25 1 49.72 74 VAL A O 1
ATOM 563 N N . SER A 1 75 ? 19.562 3.354 18.406 1 54.5 75 SER A N 1
ATOM 564 C CA . SER A 1 75 ? 19.25 2.143 17.656 1 54.5 75 SER A CA 1
ATOM 565 C C . SER A 1 75 ? 19.844 0.907 18.328 1 54.5 75 SER A C 1
ATOM 567 O O . SER A 1 75 ? 21.047 0.861 18.594 1 54.5 75 SER A O 1
ATOM 569 N N . SER A 1 76 ? 19.141 0.042 19.188 1 56.69 76 SER A N 1
ATOM 570 C CA . SER A 1 76 ? 19.609 -1.164 19.859 1 56.69 76 SER A CA 1
ATOM 571 C C . SER A 1 76 ? 19.969 -2.256 18.859 1 56.69 76 SER A C 1
ATOM 573 O O . SER A 1 76 ? 20.531 -3.287 19.234 1 56.69 76 SER A O 1
ATOM 575 N N . GLY A 1 77 ? 19.828 -1.972 17.531 1 65.62 77 GLY A N 1
ATOM 576 C CA . GLY A 1 77 ? 20.078 -2.982 16.516 1 65.62 77 GLY A CA 1
ATOM 577 C C . GLY A 1 77 ? 18.938 -3.984 16.375 1 65.62 77 GLY A C 1
ATOM 578 O O . GLY A 1 77 ? 18.938 -4.797 15.453 1 65.62 77 GLY A O 1
ATOM 579 N N . LYS A 1 78 ? 17.953 -4.027 17.312 1 80.88 78 LYS A N 1
ATOM 580 C CA . LYS A 1 78 ? 16.797 -4.918 17.188 1 80.88 78 LYS A CA 1
ATOM 581 C C . LYS A 1 78 ? 15.664 -4.242 16.438 1 80.88 78 LYS A C 1
ATOM 583 O O . LYS A 1 78 ? 15.578 -3.012 16.391 1 80.88 78 LYS A O 1
ATOM 588 N N . VAL A 1 79 ? 14.859 -4.977 15.586 1 89.25 79 VAL A N 1
ATOM 589 C CA . VAL A 1 79 ? 13.75 -4.453 14.789 1 89.25 79 VAL A CA 1
ATOM 590 C C . VAL A 1 79 ? 12.422 -4.84 15.43 1 89.25 79 VAL A C 1
ATOM 592 O O . VAL A 1 79 ? 12.266 -5.965 15.906 1 89.25 79 VAL A O 1
ATOM 595 N N . ASN A 1 80 ? 11.594 -3.846 15.594 1 91.06 80 ASN A N 1
ATOM 596 C CA . ASN A 1 80 ? 10.219 -4.055 16.031 1 91.06 80 ASN A CA 1
ATOM 597 C C . ASN A 1 80 ? 9.289 -4.289 14.852 1 91.06 80 ASN A C 1
ATOM 599 O O . ASN A 1 80 ? 9.141 -3.424 13.984 1 91.06 80 ASN A O 1
ATOM 603 N N . ILE A 1 81 ? 8.664 -5.504 14.859 1 93.5 81 ILE A N 1
ATOM 604 C CA . ILE A 1 81 ? 7.738 -5.844 13.781 1 93.5 81 ILE A CA 1
ATOM 605 C C . ILE A 1 81 ? 6.309 -5.52 14.211 1 93.5 81 ILE A C 1
ATOM 607 O O . ILE A 1 81 ? 5.758 -6.168 15.109 1 93.5 81 ILE A O 1
ATOM 611 N N . LYS A 1 82 ? 5.738 -4.539 13.586 1 93.31 82 LYS A N 1
ATOM 612 C CA . LYS A 1 82 ? 4.371 -4.125 13.898 1 93.31 82 LYS A CA 1
ATOM 613 C C . LYS A 1 82 ? 3.359 -4.914 13.07 1 93.31 82 LYS A C 1
ATOM 615 O O . LYS A 1 82 ? 2.209 -5.078 13.484 1 93.31 82 LYS A O 1
ATOM 620 N N . LYS A 1 83 ? 3.666 -5.344 11.914 1 96.62 83 LYS A N 1
ATOM 621 C CA . LYS A 1 83 ? 2.945 -6.273 11.047 1 96.62 83 LYS A CA 1
ATOM 622 C C . LYS A 1 83 ? 3.893 -7.293 10.422 1 96.62 83 LYS A C 1
ATOM 624 O O . LYS A 1 83 ? 4.836 -6.926 9.727 1 96.62 83 LYS A O 1
ATOM 629 N N . ASP A 1 84 ? 3.613 -8.516 10.688 1 96.75 84 ASP A N 1
ATOM 630 C CA . ASP A 1 84 ? 4.445 -9.578 10.125 1 96.75 84 ASP A CA 1
ATOM 631 C C . ASP A 1 84 ? 3.869 -10.086 8.805 1 96.75 84 ASP A C 1
ATOM 633 O O . ASP A 1 84 ? 2.795 -9.656 8.383 1 96.75 84 ASP A O 1
ATOM 637 N N . LEU A 1 85 ? 4.645 -10.945 8.141 1 97.44 85 LEU A N 1
ATOM 638 C CA . LEU A 1 85 ? 4.203 -11.578 6.898 1 97.44 85 LEU A CA 1
ATOM 639 C C . LEU A 1 85 ? 3.053 -12.547 7.16 1 97.44 85 LEU A C 1
ATOM 641 O O . LEU A 1 85 ? 3.014 -13.195 8.203 1 97.44 85 LEU A O 1
ATOM 645 N N . ASN A 1 86 ? 2.18 -12.625 6.188 1 93.88 86 ASN A N 1
ATOM 646 C CA . ASN A 1 86 ? 1.028 -13.508 6.324 1 93.88 86 ASN A CA 1
ATOM 647 C C . ASN A 1 86 ? 1.41 -14.961 6.094 1 93.88 86 ASN A C 1
ATOM 649 O O . ASN A 1 86 ? 0.78 -15.867 6.641 1 93.88 86 ASN A O 1
ATOM 653 N N . LYS A 1 87 ? 2.41 -15.156 5.227 1 92.88 87 LYS A N 1
ATOM 654 C CA . LYS A 1 87 ? 2.758 -16.516 4.824 1 92.88 87 LYS A CA 1
ATOM 655 C C . LYS A 1 87 ? 4.227 -16.812 5.113 1 92.88 87 LYS A C 1
ATOM 657 O O . LYS A 1 87 ? 5.043 -15.898 5.215 1 92.88 87 LYS A O 1
ATOM 662 N N . ASP A 1 88 ? 4.449 -18.109 5.207 1 96.25 88 ASP A N 1
ATOM 663 C CA . ASP A 1 88 ? 5.812 -18.594 5.355 1 96.25 88 ASP A CA 1
ATOM 664 C C . ASP A 1 88 ? 6.633 -18.344 4.094 1 96.25 88 ASP A C 1
ATOM 666 O O . ASP A 1 88 ? 6.129 -18.5 2.979 1 96.25 88 ASP A O 1
ATOM 670 N N . ILE A 1 89 ? 7.898 -17.953 4.305 1 98.25 89 ILE A N 1
ATOM 671 C CA . ILE A 1 89 ? 8.719 -17.594 3.152 1 98.25 89 ILE A CA 1
ATOM 672 C C . ILE A 1 89 ? 9.852 -18.609 2.992 1 98.25 89 ILE A C 1
ATOM 674 O O . ILE A 1 89 ? 10.758 -18.406 2.174 1 98.25 89 ILE A O 1
ATOM 678 N N . ALA A 1 90 ? 9.844 -19.641 3.805 1 98.56 90 ALA A N 1
ATOM 679 C CA . ALA A 1 90 ? 10.867 -20.672 3.674 1 98.56 90 ALA A CA 1
ATOM 680 C C . ALA A 1 90 ? 10.906 -21.234 2.254 1 98.56 90 ALA A C 1
ATOM 682 O O . ALA A 1 90 ? 9.867 -21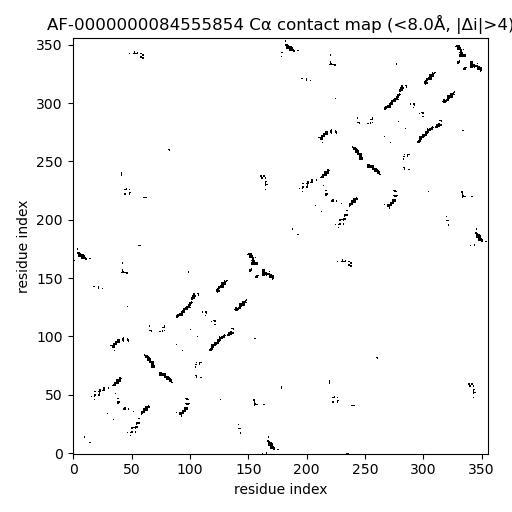.594 1.698 1 98.56 90 ALA A O 1
ATOM 683 N N . GLY A 1 91 ? 12.094 -21.25 1.689 1 98.44 91 GLY A N 1
ATOM 684 C CA . GLY A 1 91 ? 12.289 -21.828 0.368 1 98.44 91 GLY A CA 1
ATOM 685 C C . GLY A 1 91 ? 11.805 -20.922 -0.751 1 98.44 91 GLY A C 1
ATOM 686 O O . GLY A 1 91 ? 11.898 -21.281 -1.928 1 98.44 91 GLY A O 1
ATOM 687 N N . ARG A 1 92 ? 11.297 -19.75 -0.503 1 98.31 92 ARG A N 1
ATOM 688 C CA . ARG A 1 92 ? 10.805 -18.828 -1.51 1 98.31 92 ARG A CA 1
ATOM 689 C C . ARG A 1 92 ? 11.789 -17.672 -1.723 1 98.31 92 ARG A C 1
ATOM 691 O O . ARG A 1 92 ? 12.641 -17.422 -0.873 1 98.31 92 ARG A O 1
ATOM 698 N N . HIS A 1 93 ? 11.742 -17.031 -2.895 1 98.81 93 HIS A N 1
ATOM 699 C CA . HIS A 1 93 ? 12.508 -15.812 -3.133 1 98.81 93 HIS A CA 1
ATOM 700 C C . HIS A 1 93 ? 11.766 -14.586 -2.621 1 98.81 93 HIS A C 1
ATOM 702 O O . HIS A 1 93 ? 10.578 -14.406 -2.908 1 98.81 93 HIS A O 1
ATOM 708 N N . VAL A 1 94 ? 12.438 -13.773 -1.826 1 98.88 94 VAL A N 1
ATOM 709 C CA . VAL A 1 94 ? 11.812 -12.594 -1.234 1 98.88 94 VAL A CA 1
ATOM 710 C C . VAL A 1 94 ? 12.453 -11.328 -1.814 1 98.88 94 VAL A C 1
ATOM 712 O O . VAL A 1 94 ? 13.68 -11.211 -1.854 1 98.88 94 VAL A O 1
ATOM 715 N N . LEU A 1 95 ? 11.672 -10.477 -2.363 1 98.94 95 LEU A N 1
ATOM 716 C CA . LEU A 1 95 ? 12.086 -9.133 -2.758 1 98.94 95 LEU A CA 1
ATOM 717 C C . LEU A 1 95 ? 11.477 -8.086 -1.837 1 98.94 95 LEU A C 1
ATOM 719 O O . LEU A 1 95 ? 10.258 -7.871 -1.85 1 98.94 95 LEU A O 1
ATOM 723 N N . LEU A 1 96 ? 12.305 -7.473 -1.013 1 98.88 96 LEU A N 1
ATOM 724 C CA . LEU A 1 96 ? 11.867 -6.367 -0.165 1 98.88 96 LEU A CA 1
ATOM 725 C C . LEU A 1 96 ? 11.859 -5.059 -0.943 1 98.88 96 LEU A C 1
ATOM 727 O O . LEU A 1 96 ? 12.781 -4.785 -1.722 1 98.88 96 LEU A O 1
ATOM 731 N N . VAL A 1 97 ? 10.844 -4.297 -0.794 1 98.94 97 VAL A N 1
ATOM 732 C CA . VAL A 1 97 ? 10.695 -3.021 -1.486 1 98.94 97 VAL A CA 1
ATOM 733 C C . VAL A 1 97 ? 10.57 -1.892 -0.467 1 98.94 97 VAL A C 1
ATOM 735 O O . VAL A 1 97 ? 9.68 -1.91 0.384 1 98.94 97 VAL A O 1
ATOM 738 N N . GLU A 1 98 ? 11.445 -0.903 -0.498 1 98.69 98 GLU A N 1
ATOM 739 C CA . GLU A 1 98 ? 11.539 0.208 0.445 1 98.69 98 GLU A CA 1
ATOM 740 C C . GLU A 1 98 ? 11.594 1.547 -0.284 1 98.69 98 GLU A C 1
ATOM 742 O O . GLU A 1 98 ? 12.078 1.625 -1.414 1 98.69 98 GLU A O 1
ATOM 747 N N . ASP A 1 99 ? 11.102 2.572 0.334 1 98.56 99 ASP A N 1
ATOM 748 C CA . ASP A 1 99 ? 11.094 3.885 -0.304 1 98.56 99 ASP A CA 1
ATOM 749 C C . ASP A 1 99 ? 12.484 4.52 -0.275 1 98.56 99 ASP A C 1
ATOM 751 O O . ASP A 1 99 ? 12.977 4.996 -1.301 1 98.56 99 ASP A O 1
ATOM 755 N N . ILE A 1 100 ? 13.125 4.449 0.938 1 98.69 100 ILE A N 1
ATOM 756 C CA . ILE A 1 100 ? 14.406 5.141 1.018 1 98.69 100 ILE A CA 1
ATOM 757 C C . ILE A 1 100 ? 15.312 4.441 2.031 1 98.69 100 ILE A C 1
ATOM 759 O O . ILE A 1 100 ? 14.852 4.027 3.1 1 98.69 100 ILE A O 1
ATOM 763 N N . ILE A 1 101 ? 16.594 4.242 1.675 1 98.19 101 ILE A N 1
ATOM 764 C CA . ILE A 1 101 ? 17.609 3.742 2.586 1 98.19 101 ILE A CA 1
ATOM 765 C C . ILE A 1 101 ? 18.516 4.891 3.033 1 98.19 101 ILE A C 1
ATOM 767 O O . ILE A 1 101 ? 19.297 5.41 2.242 1 98.19 101 ILE A O 1
ATOM 771 N N . ASP A 1 102 ? 18.391 5.18 4.285 1 96.44 102 ASP A N 1
ATOM 772 C CA . ASP A 1 102 ? 19.219 6.211 4.891 1 96.44 102 ASP A CA 1
ATOM 773 C C . ASP A 1 102 ? 20.438 5.598 5.574 1 96.44 102 ASP A C 1
ATOM 775 O O . ASP A 1 102 ? 21.406 5.223 4.906 1 96.44 102 ASP A O 1
ATOM 779 N N . SER A 1 103 ? 20.312 5.32 6.875 1 94.94 103 SER A N 1
ATOM 780 C CA . SER A 1 103 ? 21.422 4.723 7.602 1 94.94 103 SER A CA 1
ATOM 781 C C . SER A 1 103 ? 21.578 3.242 7.266 1 94.94 103 SER A C 1
ATOM 783 O O . SER A 1 103 ? 22.656 2.678 7.395 1 94.94 103 SER A O 1
ATOM 785 N N . GLY A 1 104 ? 20.547 2.672 6.898 1 95.75 104 GLY A N 1
ATOM 786 C CA . GLY A 1 104 ? 20.547 1.268 6.52 1 95.75 104 GLY A CA 1
ATOM 787 C C . GLY A 1 104 ? 20.359 0.332 7.699 1 95.75 104 GLY A C 1
ATOM 788 O O . GLY A 1 104 ? 20.203 -0.877 7.523 1 95.75 104 GLY A O 1
ATOM 789 N N . ILE A 1 105 ? 20.281 0.828 8.883 1 94.56 105 ILE A N 1
ATOM 790 C CA . ILE A 1 105 ? 20.297 0.023 10.094 1 94.56 105 ILE A CA 1
ATOM 791 C C . ILE A 1 105 ? 19.031 -0.827 10.172 1 94.56 105 ILE A C 1
ATOM 793 O O . ILE A 1 105 ? 19.109 -2.049 10.32 1 94.56 105 ILE A O 1
ATOM 797 N N . THR A 1 106 ? 17.844 -0.2 10.039 1 93.88 106 THR A N 1
ATOM 798 C CA . THR A 1 106 ? 16.578 -0.925 10.133 1 93.88 106 THR A CA 1
ATOM 799 C C . THR A 1 106 ? 16.516 -2.025 9.078 1 93.88 106 THR A C 1
ATOM 801 O O . THR A 1 106 ? 16.156 -3.166 9.383 1 93.88 106 THR A O 1
ATOM 804 N N . MET A 1 107 ? 16.938 -1.691 7.844 1 96.69 107 MET A N 1
ATOM 805 C CA . MET A 1 107 ? 16.844 -2.643 6.742 1 96.69 107 MET A CA 1
ATOM 806 C C . MET A 1 107 ? 17.797 -3.809 6.945 1 96.69 107 MET A C 1
ATOM 808 O O . MET A 1 107 ? 17.453 -4.961 6.676 1 96.69 107 MET A O 1
ATOM 812 N N . ASN A 1 108 ? 18.969 -3.479 7.398 1 95.94 108 ASN A N 1
ATOM 813 C CA . ASN A 1 108 ? 19.953 -4.527 7.66 1 95.94 108 ASN A CA 1
ATOM 814 C C . ASN A 1 108 ? 19.438 -5.539 8.672 1 95.94 108 ASN A C 1
ATOM 816 O O . ASN A 1 108 ? 19.531 -6.75 8.453 1 95.94 108 ASN A O 1
ATOM 820 N N . ASN A 1 109 ? 18.906 -5.02 9.758 1 95.19 109 ASN A N 1
ATOM 821 C CA . ASN A 1 109 ? 18.359 -5.883 10.797 1 95.19 109 ASN A CA 1
ATOM 822 C C . ASN A 1 109 ? 17.141 -6.664 10.305 1 95.19 109 ASN A C 1
ATOM 824 O O . ASN A 1 109 ? 16.984 -7.84 10.633 1 95.19 109 ASN A O 1
ATOM 828 N N . LEU A 1 110 ? 16.297 -6.008 9.516 1 96.81 110 LEU A N 1
ATOM 829 C CA . LEU A 1 110 ? 15.109 -6.676 8.977 1 96.81 110 LEU A CA 1
ATOM 830 C C . LEU A 1 110 ? 15.516 -7.805 8.031 1 96.81 110 LEU A C 1
ATOM 832 O O . LEU A 1 110 ? 14.953 -8.898 8.102 1 96.81 110 LEU A O 1
ATOM 836 N N . MET A 1 111 ? 16.453 -7.59 7.16 1 97.75 111 MET A N 1
ATOM 837 C CA . MET A 1 111 ? 16.906 -8.609 6.219 1 97.75 111 MET A CA 1
ATOM 838 C C . MET A 1 111 ? 17.531 -9.789 6.957 1 97.75 111 MET A C 1
ATOM 840 O O . MET A 1 111 ? 17.312 -10.945 6.582 1 97.75 111 MET A O 1
ATOM 844 N N . ALA A 1 112 ? 18.297 -9.477 7.996 1 96.25 112 ALA A N 1
ATOM 845 C CA . ALA A 1 112 ? 18.875 -10.547 8.805 1 96.25 112 ALA A CA 1
ATOM 846 C C . ALA A 1 112 ? 17.797 -11.414 9.43 1 96.25 112 ALA A C 1
ATOM 848 O O . ALA A 1 112 ? 17.875 -12.641 9.406 1 96.25 112 ALA A O 1
ATOM 849 N N . LEU A 1 113 ? 16.812 -10.742 9.992 1 96 113 LEU A N 1
ATOM 850 C CA . LEU A 1 113 ? 15.688 -11.445 10.594 1 96 113 LEU A CA 1
ATOM 851 C C . LEU A 1 113 ? 14.992 -12.336 9.57 1 96 113 LEU A C 1
ATOM 853 O O . LEU A 1 113 ? 14.68 -13.492 9.859 1 96 113 LEU A O 1
ATOM 857 N N . LEU A 1 114 ? 14.734 -11.844 8.359 1 97.69 114 LEU A N 1
ATOM 858 C CA . LEU A 1 114 ? 14.031 -12.594 7.324 1 97.69 114 LEU A CA 1
ATOM 859 C C . LEU A 1 114 ? 14.867 -13.773 6.848 1 97.69 114 LEU A C 1
ATOM 861 O O . LEU A 1 114 ? 14.328 -14.828 6.5 1 97.69 114 LEU A O 1
ATOM 865 N N . ARG A 1 115 ? 16.172 -13.617 6.832 1 98.06 115 ARG A N 1
ATOM 866 C CA . ARG A 1 115 ? 17.047 -14.703 6.41 1 98.06 115 ARG A CA 1
ATOM 867 C C . ARG A 1 115 ? 16.969 -15.883 7.371 1 98.06 115 ARG A C 1
ATOM 869 O O . ARG A 1 115 ? 17.141 -17.031 6.961 1 98.06 115 ARG A O 1
ATOM 876 N N . GLU A 1 116 ? 16.703 -15.602 8.578 1 97.81 116 GLU A N 1
ATOM 877 C CA . GLU A 1 116 ? 16.562 -16.656 9.578 1 97.81 116 GLU A CA 1
ATOM 878 C C . GLU A 1 116 ? 15.344 -17.547 9.273 1 97.81 116 GLU A C 1
ATOM 880 O O . GLU A 1 116 ? 15.234 -18.656 9.797 1 97.81 116 GLU A O 1
ATOM 885 N N . ARG A 1 117 ? 14.492 -17.062 8.484 1 97.94 117 ARG A N 1
ATOM 886 C CA . ARG A 1 117 ? 13.289 -17.812 8.141 1 97.94 117 ARG A CA 1
ATOM 887 C C . ARG A 1 117 ? 13.539 -18.75 6.953 1 97.94 117 ARG A C 1
ATOM 889 O O . ARG A 1 117 ? 12.602 -19.312 6.391 1 97.94 117 ARG A O 1
ATOM 896 N N . LYS A 1 118 ? 14.727 -18.766 6.434 1 98.25 118 LYS A N 1
ATOM 897 C CA . LYS A 1 118 ? 15.273 -19.719 5.477 1 98.25 118 LYS A CA 1
ATOM 898 C C . LYS A 1 118 ? 14.633 -19.547 4.102 1 98.25 118 LYS A C 1
ATOM 900 O O . LYS A 1 118 ? 14.18 -20.516 3.496 1 98.25 118 LYS A O 1
ATOM 905 N N . PRO A 1 119 ? 14.492 -18.344 3.588 1 98.75 119 PRO A N 1
ATOM 906 C CA . PRO A 1 119 ? 14.109 -18.141 2.186 1 98.75 119 PRO A CA 1
ATOM 907 C C . PRO A 1 119 ? 15.188 -18.609 1.212 1 98.75 119 PRO A C 1
ATOM 909 O O . PRO A 1 119 ? 16.328 -18.859 1.617 1 98.75 119 PRO A O 1
ATOM 912 N N . ALA A 1 120 ? 14.766 -18.891 -0.034 1 98.75 120 ALA A N 1
ATOM 913 C CA . ALA A 1 120 ? 15.75 -19.203 -1.063 1 98.75 120 ALA A CA 1
ATOM 914 C C . ALA A 1 120 ? 16.688 -18.031 -1.317 1 98.75 120 ALA A C 1
ATOM 916 O O . ALA A 1 120 ? 17.875 -18.219 -1.578 1 98.75 120 ALA A O 1
ATOM 917 N N . SER A 1 121 ? 16.188 -16.812 -1.23 1 98.62 121 SER A N 1
ATOM 918 C CA . SER A 1 121 ? 16.969 -15.57 -1.351 1 98.62 121 SER A CA 1
ATOM 919 C C . SER A 1 121 ? 16.203 -14.391 -0.76 1 98.62 121 SER A C 1
ATOM 921 O O . SER A 1 121 ? 14.984 -14.445 -0.6 1 98.62 121 SER A O 1
ATOM 923 N N . VAL A 1 122 ? 16.891 -13.375 -0.354 1 98.62 122 VAL A N 1
ATOM 924 C CA . VAL A 1 122 ? 16.359 -12.078 0.038 1 98.62 122 VAL A CA 1
ATOM 925 C C . VAL A 1 122 ? 17.094 -10.969 -0.703 1 98.62 122 VAL A C 1
ATOM 927 O O . VAL A 1 122 ? 18.312 -10.828 -0.57 1 98.62 122 VAL A O 1
ATOM 930 N N . LYS A 1 123 ? 16.359 -10.227 -1.537 1 98.88 123 LYS A N 1
ATOM 931 C CA . LYS A 1 123 ? 16.906 -9.07 -2.236 1 98.88 123 LYS A CA 1
ATOM 932 C C . LYS A 1 123 ? 16.156 -7.797 -1.869 1 98.88 123 LYS A C 1
ATOM 934 O O . LYS A 1 123 ? 15.055 -7.855 -1.32 1 98.88 123 LYS A O 1
ATOM 939 N N . LEU A 1 124 ? 16.812 -6.688 -2.164 1 98.88 124 LEU A N 1
ATOM 940 C CA . LEU A 1 124 ? 16.281 -5.391 -1.765 1 98.88 124 LEU A CA 1
ATOM 941 C C . LEU A 1 124 ? 16.141 -4.465 -2.967 1 98.88 124 LEU A C 1
ATOM 943 O O . LEU A 1 124 ? 17.078 -4.309 -3.746 1 98.88 124 LEU A O 1
ATOM 947 N N . CYS A 1 125 ? 14.945 -3.939 -3.168 1 98.94 125 CYS A N 1
ATOM 948 C CA . CYS A 1 125 ? 14.68 -2.84 -4.09 1 98.94 125 CYS A CA 1
ATOM 949 C C . CYS A 1 125 ? 14.344 -1.561 -3.332 1 98.94 125 CYS A C 1
ATOM 951 O O . CYS A 1 125 ? 13.445 -1.549 -2.49 1 98.94 125 CYS A O 1
ATOM 953 N N . ALA A 1 126 ? 15.062 -0.545 -3.545 1 98.94 126 ALA A N 1
ATOM 954 C CA . ALA A 1 126 ? 14.797 0.752 -2.928 1 98.94 126 ALA A CA 1
ATOM 955 C C . ALA A 1 126 ? 14.625 1.838 -3.986 1 98.94 126 ALA A C 1
ATOM 957 O O . ALA A 1 126 ? 15.367 1.878 -4.973 1 98.94 126 ALA A O 1
ATOM 958 N N . LEU A 1 127 ? 13.633 2.693 -3.777 1 98.94 127 LEU A N 1
ATOM 959 C CA . LEU A 1 127 ? 13.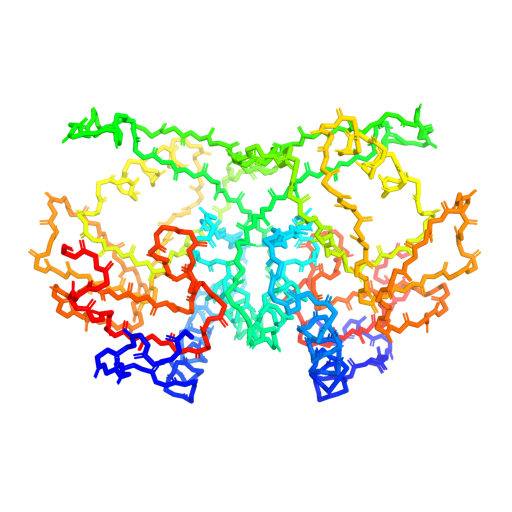484 3.811 -4.703 1 98.94 127 LEU A CA 1
ATOM 960 C C . LEU A 1 127 ? 14.656 4.785 -4.578 1 98.94 127 LEU A C 1
ATOM 962 O O . LEU A 1 127 ? 15.242 5.191 -5.582 1 98.94 127 LEU A O 1
ATOM 966 N N . LEU A 1 128 ? 14.945 5.156 -3.303 1 98.94 128 LEU A N 1
ATOM 967 C CA . LEU A 1 128 ? 15.992 6.137 -3.045 1 98.94 128 LEU A CA 1
ATOM 968 C C . LEU A 1 128 ? 17.078 5.559 -2.141 1 98.94 128 LEU A C 1
ATOM 970 O O . LEU A 1 128 ? 16.781 4.785 -1.228 1 98.94 128 LEU A O 1
ATOM 974 N N . SER A 1 129 ? 18.281 5.953 -2.326 1 98.75 129 SER A N 1
ATOM 975 C CA . SER A 1 129 ? 19.406 5.641 -1.467 1 98.75 129 SER A CA 1
ATOM 976 C C . SER A 1 129 ? 20.203 6.895 -1.122 1 98.75 129 SER A C 1
ATOM 978 O O . SER A 1 129 ? 20.438 7.746 -1.985 1 98.75 129 SER A O 1
ATOM 980 N N . LYS A 1 130 ? 20.5 7.043 0.159 1 98.19 130 LYS A N 1
ATOM 981 C CA . LYS A 1 130 ? 21.406 8.094 0.606 1 98.19 130 LYS A CA 1
ATOM 982 C C . LYS A 1 130 ? 22.75 7.52 1.029 1 98.19 130 LYS A C 1
ATOM 984 O O . LYS A 1 130 ? 23.016 7.348 2.221 1 98.19 130 LYS A O 1
ATOM 989 N N . PRO A 1 131 ? 23.594 7.379 0.069 1 97.25 131 PRO A N 1
ATOM 990 C CA . PRO A 1 131 ? 24.875 6.734 0.415 1 97.25 131 PRO A CA 1
ATOM 991 C C . PRO A 1 131 ? 25.641 7.496 1.492 1 97.25 131 PRO A C 1
ATOM 993 O O . PRO A 1 131 ? 26.328 6.883 2.316 1 97.25 131 PRO A O 1
ATOM 996 N N . SER A 1 132 ? 25.547 8.805 1.575 1 97.12 132 SER A N 1
ATOM 997 C CA . SER A 1 132 ? 26.312 9.625 2.506 1 97.12 132 SER A CA 1
ATOM 998 C C . SER A 1 132 ? 25.859 9.406 3.943 1 97.12 132 SER A C 1
ATOM 1000 O O . SER A 1 132 ? 26.578 9.734 4.887 1 97.12 132 SER A O 1
ATOM 1002 N N . ARG A 1 133 ? 24.688 8.789 4.09 1 96.25 133 ARG A N 1
ATOM 1003 C CA . ARG A 1 133 ? 24.125 8.609 5.43 1 96.25 133 ARG A CA 1
ATOM 1004 C C . ARG A 1 133 ? 24.281 7.164 5.891 1 96.25 133 ARG A C 1
ATOM 1006 O O . ARG A 1 133 ? 23.859 6.816 6.996 1 96.25 133 ARG A O 1
ATOM 1013 N N . ARG A 1 134 ? 24.938 6.367 5.113 1 96.44 134 ARG A N 1
ATOM 1014 C CA . ARG A 1 134 ? 25.047 4.938 5.387 1 96.44 134 ARG A CA 1
ATOM 1015 C C . ARG A 1 134 ? 25.859 4.68 6.645 1 96.44 134 ARG A C 1
ATOM 1017 O O . ARG A 1 134 ? 26.969 5.211 6.793 1 96.44 134 ARG A O 1
ATOM 1024 N N . GLN A 1 135 ? 25.297 3.875 7.516 1 95.5 135 GLN A N 1
ATOM 1025 C CA . GLN A 1 135 ? 26.031 3.527 8.734 1 95.5 135 GLN A CA 1
ATOM 1026 C C . GLN A 1 135 ? 26.375 2.043 8.758 1 95.5 135 GLN A C 1
ATOM 1028 O O . GLN A 1 135 ? 27.328 1.636 9.438 1 95.5 135 GLN A O 1
ATOM 1033 N N . VAL A 1 136 ? 25.578 1.292 8.102 1 95.25 136 VAL A N 1
ATOM 1034 C CA . VAL A 1 136 ? 25.828 -0.14 7.961 1 95.25 136 VAL A CA 1
ATOM 1035 C C . VAL A 1 136 ? 25.703 -0.542 6.492 1 95.25 136 VAL A C 1
ATOM 1037 O O . VAL A 1 136 ? 24.906 0.032 5.75 1 95.25 136 VAL A O 1
ATOM 1040 N N . ASP A 1 137 ? 26.422 -1.483 6.133 1 93 137 ASP A N 1
ATOM 1041 C CA . ASP A 1 137 ? 26.391 -1.918 4.738 1 93 137 ASP A CA 1
ATOM 1042 C C . ASP A 1 137 ? 25.094 -2.662 4.426 1 93 137 ASP A C 1
ATOM 1044 O O . ASP A 1 137 ? 24.75 -3.623 5.113 1 93 137 ASP A O 1
ATOM 1048 N N . VAL A 1 138 ? 24.375 -2.15 3.5 1 95.75 138 VAL A N 1
ATOM 1049 C CA . VAL A 1 138 ? 23.156 -2.771 2.99 1 95.75 138 VAL A CA 1
ATOM 1050 C C . VAL A 1 138 ? 23.234 -2.883 1.469 1 95.75 138 VAL A C 1
ATOM 1052 O O . VAL A 1 138 ? 23.344 -1.873 0.771 1 95.75 138 VAL A O 1
ATOM 1055 N N . LYS A 1 139 ? 23.266 -4.074 0.979 1 97.31 139 LYS A N 1
ATOM 1056 C CA . LYS A 1 139 ? 23.266 -4.266 -0.469 1 97.31 139 LYS A CA 1
ATOM 1057 C C . LYS A 1 139 ? 21.891 -3.965 -1.063 1 97.31 139 LYS A C 1
ATOM 1059 O O . LYS A 1 139 ? 20.922 -4.641 -0.745 1 97.31 139 LYS A O 1
ATOM 1064 N N . ILE A 1 140 ? 21.828 -3.016 -1.903 1 98.69 140 ILE A N 1
ATOM 1065 C CA . ILE A 1 140 ? 20.609 -2.709 -2.666 1 98.69 140 ILE A CA 1
ATOM 1066 C C . ILE A 1 140 ? 20.719 -3.33 -4.059 1 98.69 140 ILE A C 1
ATOM 1068 O O . ILE A 1 140 ? 21.5 -2.875 -4.895 1 98.69 140 ILE A O 1
ATOM 1072 N N . ASP A 1 141 ? 19.922 -4.336 -4.285 1 98.88 141 ASP A N 1
ATOM 1073 C CA . ASP A 1 141 ? 20 -5.082 -5.539 1 98.88 141 ASP A CA 1
ATOM 1074 C C . ASP A 1 141 ? 19.391 -4.281 -6.691 1 98.88 141 ASP A C 1
ATOM 1076 O O . ASP A 1 141 ? 19.859 -4.375 -7.828 1 98.88 141 ASP A O 1
ATOM 1080 N N . TYR A 1 142 ? 18.328 -3.547 -6.441 1 98.94 142 TYR A N 1
ATOM 1081 C CA . TYR A 1 142 ? 17.656 -2.662 -7.387 1 98.94 142 TYR A CA 1
ATOM 1082 C C . TYR A 1 142 ? 17.469 -1.269 -6.793 1 98.94 142 TYR A C 1
ATOM 1084 O O . TYR A 1 142 ? 16.688 -1.08 -5.863 1 98.94 142 TYR A O 1
ATOM 1092 N N . CYS A 1 143 ? 18.188 -0.304 -7.285 1 98.88 143 CYS A N 1
ATOM 1093 C CA . CYS A 1 143 ? 18.156 1.058 -6.762 1 98.88 143 CYS A CA 1
ATOM 1094 C C . CYS A 1 143 ? 17.562 2.018 -7.785 1 98.88 143 CYS A C 1
ATOM 1096 O O . CYS A 1 143 ? 18 2.064 -8.93 1 98.88 143 CYS A O 1
ATOM 1098 N N . GLY A 1 144 ? 16.547 2.732 -7.43 1 98.88 144 GLY A N 1
ATOM 1099 C CA . GLY A 1 144 ? 16 3.752 -8.312 1 98.88 144 GLY A CA 1
ATOM 1100 C C . GLY A 1 144 ? 16.953 4.918 -8.531 1 98.88 144 GLY A C 1
ATOM 1101 O O . GLY A 1 144 ? 17.562 5.043 -9.602 1 98.88 144 GLY A O 1
ATOM 1102 N N . PHE A 1 145 ? 17.156 5.703 -7.348 1 98.88 145 PHE A N 1
ATOM 1103 C CA . PHE A 1 145 ? 18 6.898 -7.434 1 98.88 145 PHE A CA 1
ATOM 1104 C C . PHE A 1 145 ? 18.906 7.008 -6.223 1 98.88 145 PHE A C 1
ATOM 1106 O O . PHE A 1 145 ? 18.5 6.742 -5.094 1 98.88 145 PHE A O 1
ATOM 1113 N N . GLU A 1 146 ? 20.125 7.34 -6.449 1 98.75 146 GLU A N 1
ATOM 1114 C CA . GLU A 1 146 ? 20.953 7.863 -5.371 1 98.75 146 GLU A CA 1
ATOM 1115 C C . GLU A 1 146 ? 20.734 9.359 -5.168 1 98.75 146 GLU A C 1
ATOM 1117 O O . GLU A 1 146 ? 20.703 10.125 -6.137 1 98.75 146 GLU A O 1
ATOM 1122 N N . VAL A 1 147 ? 20.5 9.766 -3.949 1 98.75 147 VAL A N 1
ATOM 1123 C CA . VAL A 1 147 ? 20.125 11.148 -3.682 1 98.75 147 VAL A CA 1
ATOM 1124 C C . VAL A 1 147 ? 21.016 11.719 -2.576 1 98.75 147 VAL A C 1
ATOM 1126 O O . VAL A 1 147 ? 21.547 10.977 -1.754 1 98.75 147 VAL A O 1
ATOM 1129 N N . PRO A 1 148 ? 21.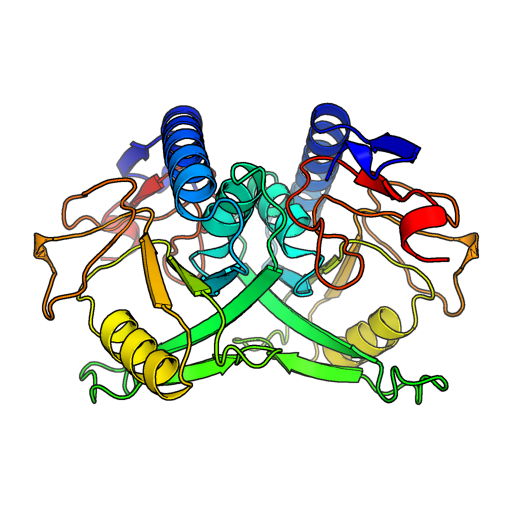203 13.039 -2.547 1 97.88 148 PRO A N 1
ATOM 1130 C CA . PRO A 1 148 ? 21.953 13.664 -1.457 1 97.88 148 PRO A CA 1
ATOM 1131 C C . PRO A 1 148 ? 21.188 13.656 -0.135 1 97.88 148 PRO A C 1
ATOM 1133 O O . PRO A 1 148 ? 20.047 13.203 -0.082 1 97.88 148 PRO A O 1
ATOM 1136 N N . ASP A 1 149 ? 21.875 14.094 0.891 1 97.44 149 ASP A N 1
ATOM 1137 C CA . ASP A 1 149 ? 21.266 14.141 2.219 1 97.44 149 ASP A CA 1
ATOM 1138 C C . ASP A 1 149 ? 20.344 15.359 2.357 1 97.44 149 ASP A C 1
ATOM 1140 O O . ASP A 1 149 ? 20.641 16.266 3.137 1 97.44 149 ASP A O 1
ATOM 1144 N N . GLU A 1 150 ? 19.312 15.383 1.657 1 97.56 150 GLU A N 1
ATOM 1145 C CA . GLU A 1 150 ? 18.234 16.375 1.749 1 97.56 150 GLU A CA 1
ATOM 1146 C C . GLU A 1 150 ? 17.016 15.797 2.445 1 97.56 150 GLU A C 1
ATOM 1148 O O . GLU A 1 150 ? 16.859 14.578 2.535 1 97.56 150 GLU A O 1
ATOM 1153 N N . PHE A 1 151 ? 16.266 16.719 3.016 1 98 151 PHE A N 1
ATOM 1154 C CA . PHE A 1 151 ? 15.016 16.297 3.613 1 98 151 PHE A CA 1
ATOM 1155 C C . PHE A 1 151 ? 13.938 16.125 2.549 1 98 151 PHE A C 1
ATOM 1157 O O . PHE A 1 151 ? 13.383 17.109 2.062 1 98 151 PHE A O 1
ATOM 1164 N N . LEU A 1 152 ? 13.625 14.922 2.197 1 98.69 152 LEU A N 1
ATOM 1165 C CA . LEU A 1 152 ? 12.75 14.625 1.065 1 98.69 152 LEU A CA 1
ATOM 1166 C C . LEU A 1 152 ? 11.367 14.219 1.545 1 98.69 152 LEU A C 1
ATOM 1168 O O . LEU A 1 152 ? 11.234 13.523 2.557 1 98.69 152 LEU A O 1
ATOM 1172 N N . VAL A 1 153 ? 10.328 14.617 0.858 1 98.75 153 VAL A N 1
ATOM 1173 C CA . VAL A 1 153 ? 8.945 14.211 1.1 1 98.75 153 VAL A CA 1
ATOM 1174 C C . VAL A 1 153 ? 8.266 13.883 -0.226 1 98.75 153 VAL A C 1
ATOM 1176 O O . VAL A 1 153 ? 8.797 14.188 -1.297 1 98.75 153 VAL A O 1
ATOM 1179 N N . GLY A 1 154 ? 7.09 13.219 -0.117 1 98.69 154 GLY A N 1
ATOM 1180 C CA . GLY A 1 154 ? 6.309 12.891 -1.299 1 98.69 154 GLY A CA 1
ATOM 1181 C C . GLY A 1 154 ? 6.535 11.477 -1.792 1 98.69 154 GLY A C 1
ATOM 1182 O O . GLY A 1 154 ? 7.527 10.844 -1.434 1 98.69 154 GLY A O 1
ATOM 1183 N N . TYR A 1 155 ? 5.586 10.992 -2.508 1 98.75 155 TYR A N 1
ATOM 1184 C CA . TYR A 1 155 ? 5.637 9.664 -3.113 1 98.75 155 TYR A CA 1
ATOM 1185 C C . TYR A 1 155 ? 5.918 8.594 -2.064 1 98.75 155 TYR A C 1
ATOM 1187 O O . TYR A 1 155 ? 6.836 7.789 -2.223 1 98.75 155 TYR A O 1
ATOM 1195 N N . GLY A 1 156 ? 5.234 8.734 -0.912 1 98.62 156 GLY A N 1
ATOM 1196 C CA . GLY A 1 156 ? 5.359 7.777 0.178 1 98.62 156 GLY A CA 1
ATOM 1197 C C . GLY A 1 156 ? 6.207 8.297 1.328 1 98.62 156 GLY A C 1
ATOM 1198 O O . GLY A 1 156 ? 6.047 7.855 2.469 1 98.62 156 GLY A O 1
ATOM 1199 N N . LEU A 1 157 ? 7.121 9.234 1.073 1 98.62 157 LEU A N 1
ATOM 1200 C CA . LEU A 1 157 ? 7.953 9.844 2.109 1 98.62 157 LEU A CA 1
ATOM 1201 C C . LEU A 1 157 ? 7.172 10.898 2.881 1 98.62 157 LEU A C 1
ATOM 1203 O O . LEU A 1 157 ? 6.395 11.656 2.293 1 98.62 157 LEU A O 1
ATOM 1207 N N . ASP A 1 158 ? 7.48 10.977 4.188 1 98.06 158 ASP A N 1
ATOM 1208 C CA . ASP A 1 158 ? 6.633 11.859 4.977 1 98.06 158 ASP A CA 1
ATOM 1209 C C . ASP A 1 158 ? 7.469 12.82 5.82 1 98.06 158 ASP A C 1
ATOM 1211 O O . ASP A 1 158 ? 8.672 12.609 5.996 1 98.06 158 ASP A O 1
ATOM 1215 N N . TYR A 1 159 ? 6.887 13.883 6.199 1 97.56 159 TYR A N 1
ATOM 1216 C CA . TYR A 1 159 ? 7.234 14.68 7.375 1 97.56 159 TYR A CA 1
ATOM 1217 C C . TYR A 1 159 ? 6.039 14.82 8.305 1 97.56 159 TYR A C 1
ATOM 1219 O O . TYR A 1 159 ? 4.969 15.273 7.895 1 97.56 159 TYR A O 1
ATOM 1227 N N . ALA A 1 160 ? 6.227 14.328 9.523 1 95 160 ALA A N 1
ATOM 1228 C CA . ALA A 1 160 ? 5.156 14.414 10.516 1 95 160 ALA A CA 1
ATOM 1229 C C . ALA A 1 160 ? 3.875 13.773 9.992 1 95 160 ALA A C 1
ATOM 1231 O O . ALA A 1 160 ? 2.787 14.336 10.148 1 95 160 ALA A O 1
ATOM 1232 N N . GLU A 1 161 ? 4.02 12.711 9.195 1 94.5 161 GLU A N 1
ATOM 1233 C CA . GLU A 1 161 ? 2.943 11.859 8.711 1 94.5 161 GLU A CA 1
ATOM 1234 C C . GLU A 1 161 ? 2.145 12.539 7.609 1 94.5 161 GLU A C 1
ATOM 1236 O O . GLU A 1 161 ? 1.024 12.133 7.297 1 94.5 161 GLU A O 1
ATOM 1241 N N . LYS A 1 162 ? 2.744 13.539 7.109 1 96.25 162 LYS A N 1
ATOM 1242 C CA . LYS A 1 162 ? 2.111 14.25 6.004 1 96.25 162 LYS A CA 1
ATOM 1243 C C . LYS A 1 162 ? 2.926 14.109 4.719 1 96.25 162 LYS A C 1
ATOM 1245 O O . LYS A 1 162 ? 4.023 13.555 4.734 1 96.25 162 LYS A O 1
ATOM 1250 N N . TYR A 1 163 ? 2.344 14.469 3.611 1 98.19 163 TYR A N 1
ATOM 1251 C CA . TYR A 1 163 ? 2.973 14.664 2.309 1 98.19 163 TYR A CA 1
ATOM 1252 C C . TYR A 1 163 ? 3.061 13.352 1.543 1 98.19 163 TYR A C 1
ATOM 1254 O O . TYR A 1 163 ? 3.457 13.336 0.375 1 98.19 163 TYR A O 1
ATOM 1262 N N . ARG A 1 164 ? 2.748 12.211 2.143 1 98.5 164 ARG A N 1
ATOM 1263 C CA . ARG A 1 164 ? 2.932 10.93 1.478 1 98.5 164 ARG A CA 1
ATOM 1264 C C . ARG A 1 164 ? 2.156 10.875 0.165 1 98.5 164 ARG A C 1
ATOM 1266 O O . ARG A 1 164 ? 2.506 10.109 -0.737 1 98.5 164 ARG A O 1
ATOM 1273 N N . ASN A 1 165 ? 1.104 11.703 0.014 1 98.62 165 ASN A N 1
ATOM 1274 C CA . ASN A 1 165 ? 0.213 11.625 -1.139 1 98.62 165 ASN A CA 1
ATOM 1275 C C . ASN A 1 165 ? 0.643 12.586 -2.244 1 98.62 165 ASN A C 1
ATOM 1277 O O . ASN A 1 165 ? -0.015 12.68 -3.283 1 98.62 165 ASN A O 1
ATOM 1281 N N . LEU A 1 166 ? 1.764 13.359 -2.086 1 98.31 166 LEU A N 1
ATOM 1282 C CA . LEU A 1 166 ? 2.34 14.117 -3.191 1 98.31 166 LEU A CA 1
ATOM 1283 C C . LEU A 1 166 ? 2.869 13.18 -4.273 1 98.31 166 LEU A C 1
ATOM 1285 O O . LEU A 1 166 ? 3.586 12.219 -3.977 1 98.31 166 LEU A O 1
ATOM 1289 N N . PRO A 1 167 ? 2.531 13.367 -5.539 1 97.81 167 PRO A N 1
ATOM 1290 C CA . PRO A 1 167 ? 2.92 12.43 -6.598 1 97.81 167 PRO A CA 1
ATOM 1291 C C . PRO A 1 167 ? 4.34 12.664 -7.105 1 97.81 167 PRO A C 1
ATOM 1293 O O . PRO A 1 167 ? 4.711 12.164 -8.164 1 97.81 167 PRO A O 1
ATOM 1296 N N . VAL A 1 168 ? 5.156 13.492 -6.363 1 98.62 168 VAL A N 1
ATOM 1297 C CA . VAL A 1 168 ? 6.547 13.805 -6.684 1 98.62 168 VAL A CA 1
ATOM 1298 C C . VAL A 1 168 ? 7.422 13.562 -5.457 1 98.62 168 VAL A C 1
ATOM 1300 O O . VAL A 1 168 ? 6.918 13.383 -4.348 1 98.62 168 VAL A O 1
ATOM 1303 N N . VAL A 1 169 ? 8.68 13.5 -5.676 1 98.81 169 VAL A N 1
ATOM 1304 C CA . VAL A 1 169 ? 9.648 13.594 -4.59 1 98.81 169 VAL A CA 1
ATOM 1305 C C . VAL A 1 169 ? 10.227 15.016 -4.539 1 98.81 169 VAL A C 1
ATOM 1307 O O . VAL A 1 169 ? 10.75 15.516 -5.539 1 98.81 169 VAL A O 1
ATOM 1310 N N . GLY A 1 170 ? 10.062 15.664 -3.436 1 98.75 170 GLY A N 1
ATOM 1311 C CA . GLY A 1 170 ? 10.531 17.031 -3.307 1 98.75 170 GLY A CA 1
ATOM 1312 C C . GLY A 1 170 ? 11.352 17.266 -2.051 1 98.75 170 GLY A C 1
ATOM 1313 O O . GLY A 1 170 ? 11.305 16.469 -1.114 1 98.75 170 GLY A O 1
ATOM 1314 N N . VAL A 1 171 ? 12.125 18.312 -2.109 1 98.81 171 VAL A N 1
ATOM 1315 C CA . VAL A 1 171 ? 12.852 18.781 -0.937 1 98.81 171 VAL A CA 1
ATOM 1316 C C . VAL A 1 171 ? 11.961 19.688 -0.096 1 98.81 171 VAL A C 1
ATOM 1318 O O . VAL A 1 171 ? 11.406 20.656 -0.603 1 98.81 171 VAL A O 1
ATOM 1321 N N . LEU A 1 172 ? 11.82 19.344 1.14 1 98.62 172 LEU A N 1
ATOM 1322 C CA . LEU A 1 172 ? 10.977 20.125 2.027 1 98.62 172 LEU A CA 1
ATOM 1323 C C . LEU A 1 172 ? 11.695 21.391 2.475 1 98.62 172 LEU A C 1
ATOM 1325 O O . LEU A 1 172 ? 12.883 21.359 2.816 1 98.62 172 LEU A O 1
ATOM 1329 N N . LYS A 1 173 ? 10.945 22.531 2.395 1 98.44 173 LYS A N 1
ATOM 1330 C CA . LYS A 1 173 ? 11.531 23.781 2.861 1 98.44 173 LYS A CA 1
ATOM 1331 C C . LYS A 1 173 ? 11.984 23.672 4.312 1 98.44 173 LYS A C 1
ATOM 1333 O O . LYS A 1 173 ? 11.25 23.156 5.16 1 98.44 173 LYS A O 1
ATOM 1338 N N . ARG A 1 174 ? 13.102 24.172 4.602 1 96.88 174 ARG A N 1
ATOM 1339 C CA . ARG A 1 174 ? 13.68 24.109 5.938 1 96.88 174 ARG A CA 1
ATOM 1340 C C . ARG A 1 174 ? 12.773 24.781 6.965 1 96.88 174 ARG A C 1
ATOM 1342 O O . ARG A 1 174 ? 12.703 24.359 8.117 1 96.88 174 ARG A O 1
ATOM 1349 N N . GLU A 1 175 ? 12.094 25.797 6.602 1 97.12 175 GLU A N 1
ATOM 1350 C CA . GLU A 1 175 ? 11.242 26.562 7.508 1 97.12 175 GLU A CA 1
ATOM 1351 C C . GLU A 1 175 ? 10.109 25.703 8.062 1 97.12 175 GLU A C 1
ATOM 1353 O O . GLU A 1 175 ? 9.5 26.062 9.078 1 97.12 175 GLU A O 1
ATOM 1358 N N . ILE A 1 176 ? 9.836 24.625 7.359 1 95.88 176 ILE A N 1
ATOM 1359 C CA . ILE A 1 176 ? 8.719 23.766 7.746 1 95.88 176 ILE A CA 1
ATOM 1360 C C . ILE A 1 176 ? 9.133 22.875 8.914 1 95.88 176 ILE A C 1
ATOM 1362 O O . ILE A 1 176 ? 8.312 22.531 9.766 1 95.88 176 ILE A O 1
ATOM 1366 N N . TYR A 1 177 ? 10.406 22.469 9.039 1 92.69 177 TYR A N 1
ATOM 1367 C CA . TYR A 1 177 ? 10.781 21.5 10.055 1 92.69 177 TYR A CA 1
ATOM 1368 C C . TYR A 1 177 ? 11.852 22.062 10.977 1 92.69 177 TYR A C 1
ATOM 1370 O O . TYR A 1 177 ? 12.258 21.406 11.945 1 92.69 177 TYR A O 1
ATOM 1378 N N . SER A 1 178 ? 12.422 23.266 10.734 1 87.75 178 SER A N 1
ATOM 1379 C CA . SER A 1 178 ? 13.383 23.906 11.625 1 87.75 178 SER A CA 1
ATOM 1380 C C . SER A 1 178 ? 12.68 24.641 12.758 1 87.75 178 SER A C 1
ATOM 1382 O O . SER A 1 178 ? 11.531 25.078 12.617 1 87.75 178 SER A O 1
ATOM 1384 N N . MET B 1 1 ? -0.508 -14.055 -16.969 1 94.25 1 MET B N 1
ATOM 1385 C CA . MET B 1 1 ? -1.6 -13.578 -16.125 1 94.25 1 MET B CA 1
ATOM 1386 C C . MET B 1 1 ? -2.762 -13.078 -16.984 1 94.25 1 MET B C 1
ATOM 1388 O O . MET B 1 1 ? -3.898 -13.516 -16.812 1 94.25 1 MET B O 1
ATOM 1392 N N . GLU B 1 2 ? -2.549 -12.297 -18.016 1 94.38 2 GLU B N 1
ATOM 1393 C CA . GLU B 1 2 ? -3.615 -11.734 -18.844 1 94.38 2 GLU B CA 1
ATOM 1394 C C . GLU B 1 2 ? -4.359 -12.836 -19.594 1 94.38 2 GLU B C 1
ATOM 1396 O O . GLU B 1 2 ? -5.57 -12.734 -19.812 1 94.38 2 GLU B O 1
ATOM 1401 N N . LYS B 1 3 ? -3.623 -13.828 -20.016 1 95.88 3 LYS B N 1
ATOM 1402 C CA . LYS B 1 3 ? -4.223 -14.93 -20.75 1 95.88 3 LYS B CA 1
ATOM 1403 C C . LYS B 1 3 ? -5.23 -15.688 -19.891 1 95.88 3 LYS B C 1
ATOM 1405 O O . LYS B 1 3 ? -6.039 -16.469 -20.406 1 95.88 3 LYS B O 1
ATOM 1410 N N . ASP B 1 4 ? -5.109 -15.516 -18.609 1 97.81 4 ASP B N 1
ATOM 1411 C CA . ASP B 1 4 ? -5.988 -16.203 -17.672 1 97.81 4 ASP B CA 1
ATOM 1412 C C . ASP B 1 4 ? -7.332 -15.492 -17.547 1 97.81 4 ASP B C 1
ATOM 1414 O O . ASP B 1 4 ? -8.258 -16 -16.922 1 97.81 4 ASP B O 1
ATOM 1418 N N . LEU B 1 5 ? -7.469 -14.305 -18.188 1 98.38 5 LEU B N 1
ATOM 1419 C CA . LEU B 1 5 ? -8.688 -13.516 -18.078 1 98.38 5 LEU B CA 1
ATOM 1420 C C . LEU B 1 5 ? -9.688 -13.914 -19.156 1 98.38 5 LEU B C 1
ATOM 1422 O O . LEU B 1 5 ? -9.312 -14.062 -20.328 1 98.38 5 LEU B O 1
ATOM 1426 N N . GLU B 1 6 ? -10.867 -14.102 -18.703 1 98.38 6 GLU B N 1
ATOM 1427 C CA . GLU B 1 6 ? -11.961 -14.234 -19.672 1 98.38 6 GLU B CA 1
ATOM 1428 C C . GLU B 1 6 ? -12.203 -12.93 -20.422 1 98.38 6 GLU B C 1
ATOM 1430 O O . GLU B 1 6 ? -12.445 -12.93 -21.625 1 98.38 6 GLU B O 1
ATOM 1435 N N . SER B 1 7 ? -12.188 -11.82 -19.688 1 98.44 7 SER B N 1
ATOM 1436 C CA . SER B 1 7 ? -12.352 -10.477 -20.234 1 98.44 7 SER B CA 1
ATOM 1437 C C . SER B 1 7 ? -11.812 -9.414 -19.281 1 98.44 7 SER B C 1
ATOM 1439 O O . SER B 1 7 ? -11.633 -9.68 -18.078 1 98.44 7 SER B O 1
ATOM 1441 N N . VAL B 1 8 ? -11.508 -8.266 -19.828 1 98.62 8 VAL B N 1
ATOM 1442 C CA . VAL B 1 8 ? -11.156 -7.09 -19.031 1 98.62 8 VAL B CA 1
ATOM 1443 C C . VAL B 1 8 ? -12.406 -6.262 -18.75 1 98.62 8 VAL B C 1
ATOM 1445 O O . VAL B 1 8 ? -13.062 -5.785 -19.688 1 98.62 8 VAL B O 1
ATOM 1448 N N . MET B 1 9 ? -12.789 -6.191 -17.484 1 98.69 9 MET B N 1
ATOM 1449 C CA . MET B 1 9 ? -13.969 -5.41 -17.109 1 98.69 9 MET B CA 1
ATOM 1450 C C . MET B 1 9 ? -13.648 -3.922 -17.078 1 98.69 9 MET B C 1
ATOM 1452 O O . MET B 1 9 ? -14.414 -3.105 -17.594 1 98.69 9 MET B O 1
ATOM 1456 N N . PHE B 1 10 ? -12.531 -3.496 -16.469 1 98.81 10 PHE B N 1
ATOM 1457 C CA . PHE B 1 10 ? -12.047 -2.123 -16.438 1 98.81 10 PHE B CA 1
ATOM 1458 C C . PHE B 1 10 ? -10.57 -2.062 -16.797 1 98.81 10 PHE B C 1
ATOM 1460 O O . PHE B 1 10 ? -9.742 -2.719 -16.172 1 98.81 10 PHE B O 1
ATOM 1467 N N . ASP B 1 11 ? -10.234 -1.228 -17.797 1 98.62 11 ASP B N 1
ATOM 1468 C CA . ASP B 1 11 ? -8.836 -1.049 -18.172 1 98.62 11 ASP B CA 1
ATOM 1469 C C . ASP B 1 11 ? -8.172 0.051 -17.344 1 98.62 11 ASP B C 1
ATOM 1471 O O . ASP B 1 11 ? -8.828 0.685 -16.516 1 98.62 11 ASP B O 1
ATOM 1475 N N . GLU B 1 12 ? -6.922 0.246 -17.531 1 98.5 12 GLU B N 1
ATOM 1476 C CA . GLU B 1 12 ? -6.125 1.177 -16.75 1 98.5 12 GLU B CA 1
ATOM 1477 C C . GLU B 1 12 ? -6.68 2.596 -16.828 1 98.5 12 GLU B C 1
ATOM 1479 O O . GLU B 1 12 ? -6.758 3.303 -15.828 1 98.5 12 GLU B O 1
ATOM 1484 N N . GLU B 1 13 ? -7.043 2.998 -18 1 98.56 13 GLU B N 1
ATOM 1485 C CA . GLU B 1 13 ? -7.527 4.355 -18.234 1 98.56 13 GLU B CA 1
ATOM 1486 C C . GLU B 1 13 ? -8.859 4.59 -17.531 1 98.56 13 GLU B C 1
ATOM 1488 O O . GLU B 1 13 ? -9.07 5.633 -16.906 1 98.56 13 GLU B O 1
ATOM 1493 N N . THR B 1 14 ? -9.766 3.619 -17.656 1 98.88 14 THR B N 1
ATOM 1494 C CA . THR B 1 14 ? -11.07 3.707 -17.016 1 98.88 14 THR B CA 1
ATOM 1495 C C . THR B 1 14 ? -10.914 3.785 -15.492 1 98.88 14 THR B C 1
ATOM 1497 O O . THR B 1 14 ? -11.562 4.609 -14.836 1 98.88 14 THR B O 1
ATOM 1500 N N . ILE B 1 15 ? -10.055 2.98 -14.945 1 98.94 15 ILE B N 1
ATOM 1501 C CA . ILE B 1 15 ? -9.812 2.973 -13.508 1 98.94 15 ILE B CA 1
ATOM 1502 C C . ILE B 1 15 ? -9.219 4.312 -13.078 1 98.94 15 ILE B C 1
ATOM 1504 O O . ILE B 1 15 ? -9.68 4.914 -12.102 1 98.94 15 ILE B O 1
ATOM 1508 N N . ALA B 1 16 ? -8.227 4.801 -13.836 1 98.81 16 ALA B N 1
ATOM 1509 C CA . ALA B 1 16 ? -7.551 6.055 -13.5 1 98.81 16 ALA B CA 1
ATOM 1510 C C . ALA B 1 16 ? -8.539 7.219 -13.484 1 98.81 16 ALA B C 1
ATOM 1512 O O . ALA B 1 16 ? -8.477 8.086 -12.609 1 98.81 16 ALA B O 1
ATOM 1513 N N . ALA B 1 17 ? -9.422 7.227 -14.445 1 98.88 17 ALA B N 1
ATOM 1514 C CA . ALA B 1 17 ? -10.422 8.289 -14.523 1 98.88 17 ALA B CA 1
ATOM 1515 C C . ALA B 1 17 ? -11.352 8.258 -13.312 1 98.88 17 ALA B C 1
ATOM 1517 O O . ALA B 1 17 ? -11.672 9.305 -12.742 1 98.88 17 ALA B O 1
ATOM 1518 N N . LYS B 1 18 ? -11.781 7.098 -12.961 1 98.94 18 LYS B N 1
ATOM 1519 C CA . LYS B 1 18 ? -12.664 6.949 -11.812 1 98.94 18 LYS B CA 1
ATOM 1520 C C . LYS B 1 18 ? -11.953 7.34 -10.516 1 98.94 18 LYS B C 1
ATOM 1522 O O . LYS B 1 18 ? -12.539 8.008 -9.664 1 98.94 18 LYS B O 1
ATOM 1527 N N . VAL B 1 19 ? -10.727 6.922 -10.383 1 98.94 19 VAL B N 1
ATOM 1528 C CA . VAL B 1 19 ? -9.938 7.238 -9.203 1 98.94 19 VAL B CA 1
ATOM 1529 C C . VAL B 1 19 ? -9.773 8.75 -9.078 1 98.94 19 VAL B C 1
ATOM 1531 O O . VAL B 1 19 ? -9.875 9.305 -7.984 1 98.94 19 VAL B O 1
ATOM 1534 N N . ALA B 1 20 ? -9.516 9.398 -10.195 1 98.88 20 ALA B N 1
ATOM 1535 C CA . ALA B 1 20 ? -9.391 10.859 -10.203 1 98.88 20 ALA B CA 1
ATOM 1536 C C . ALA B 1 20 ? -10.688 11.523 -9.758 1 98.88 20 ALA B C 1
ATOM 1538 O O . ALA B 1 20 ? -10.664 12.469 -8.969 1 98.88 20 ALA B O 1
ATOM 1539 N N . GLU B 1 21 ? -11.766 11 -10.258 1 98.88 21 GLU B N 1
ATOM 1540 C CA . GLU B 1 21 ? -13.086 11.516 -9.883 1 98.88 21 GLU B CA 1
ATOM 1541 C C . GLU B 1 21 ? -13.328 11.375 -8.383 1 98.88 21 GLU B C 1
ATOM 1543 O O . GLU B 1 21 ? -13.719 12.344 -7.719 1 98.88 21 GLU B O 1
ATOM 1548 N N . LEU B 1 22 ? -13.07 10.234 -7.844 1 98.94 22 LEU B N 1
ATOM 1549 C CA . LEU B 1 22 ? -13.25 9.969 -6.422 1 98.94 22 LEU B CA 1
ATOM 1550 C C . LEU B 1 22 ? -12.344 10.867 -5.582 1 98.94 22 LEU B C 1
ATOM 1552 O O . LEU B 1 22 ? -12.789 11.445 -4.59 1 98.94 22 LEU B O 1
ATOM 1556 N N . GLY B 1 23 ? -11.078 10.953 -5.961 1 98.88 23 GLY B N 1
ATOM 1557 C CA . GLY B 1 23 ? -10.125 11.781 -5.238 1 98.88 23 GLY B CA 1
ATOM 1558 C C . GLY B 1 23 ? -10.562 13.234 -5.133 1 98.88 23 GLY B C 1
ATOM 1559 O O . GLY B 1 23 ? -10.43 13.844 -4.07 1 98.88 23 GLY B O 1
ATOM 1560 N N . GLN B 1 24 ? -11.07 13.75 -6.254 1 98.62 24 GLN B N 1
ATOM 1561 C CA . GLN B 1 24 ? -11.539 15.133 -6.285 1 98.62 24 GLN B CA 1
ATOM 1562 C C . GLN B 1 24 ? -12.727 15.328 -5.348 1 98.62 24 GLN B C 1
ATOM 1564 O O . GLN B 1 24 ? -12.781 16.312 -4.609 1 98.62 24 GLN B O 1
ATOM 1569 N N . GLN B 1 25 ? -13.625 14.391 -5.379 1 98.81 25 GLN B N 1
ATOM 1570 C CA . GLN B 1 25 ? -14.789 14.461 -4.508 1 98.81 25 GLN B CA 1
ATOM 1571 C C . GLN B 1 25 ? -14.383 14.398 -3.039 1 98.81 25 GLN B C 1
ATOM 1573 O O . GLN B 1 25 ? -14.875 15.172 -2.221 1 98.81 25 GLN B O 1
ATOM 1578 N N . ILE B 1 26 ? -13.531 13.484 -2.699 1 98.88 26 ILE B N 1
ATOM 1579 C CA . ILE B 1 26 ? -13.07 13.289 -1.328 1 98.88 26 ILE B CA 1
ATOM 1580 C C . ILE B 1 26 ? -12.328 14.539 -0.849 1 98.88 26 ILE B C 1
ATOM 1582 O O . ILE B 1 26 ? -12.531 14.992 0.28 1 98.88 26 ILE B O 1
ATOM 1586 N N . ALA B 1 27 ? -11.492 15.102 -1.729 1 98.69 27 ALA B N 1
ATOM 1587 C CA . ALA B 1 27 ? -10.766 16.328 -1.383 1 98.69 27 ALA B CA 1
ATOM 1588 C C . ALA B 1 27 ? -11.727 17.453 -1.042 1 98.69 27 ALA B C 1
ATOM 1590 O O . ALA B 1 27 ? -11.523 18.188 -0.065 1 98.69 27 ALA B O 1
ATOM 1591 N N . LYS B 1 28 ? -12.742 17.547 -1.829 1 98.56 28 LYS B N 1
ATOM 1592 C CA . LYS B 1 28 ? -13.742 18.594 -1.591 1 98.56 28 LYS B CA 1
ATOM 1593 C C . LYS B 1 28 ? -14.453 18.375 -0.259 1 98.56 28 LYS B C 1
ATOM 1595 O O . LYS B 1 28 ? -14.602 19.312 0.532 1 98.56 28 LYS B O 1
ATOM 1600 N N . ASP B 1 29 ? -14.805 17.188 0.034 1 98.69 29 ASP B N 1
ATOM 1601 C CA . ASP B 1 29 ? -15.609 16.859 1.208 1 98.69 29 ASP B CA 1
ATOM 1602 C C . ASP B 1 29 ? -14.797 17.016 2.49 1 98.69 29 ASP B C 1
ATOM 1604 O O . ASP B 1 29 ? -15.352 17.297 3.553 1 98.69 29 ASP B O 1
ATOM 1608 N 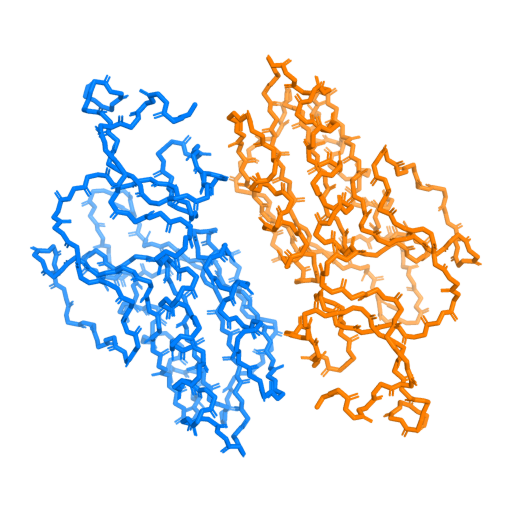N . TYR B 1 30 ? -13.477 16.875 2.391 1 98.56 30 TYR B N 1
ATOM 1609 C CA . TYR B 1 30 ? -12.664 16.859 3.604 1 98.56 30 TYR B CA 1
ATOM 1610 C C . TYR B 1 30 ? -11.82 18.125 3.705 1 98.56 30 TYR B C 1
ATOM 1612 O O . TYR B 1 30 ? -10.875 18.188 4.496 1 98.56 30 TYR B O 1
ATOM 1620 N N . GLU B 1 31 ? -12.102 19.094 2.814 1 97.88 31 GLU B N 1
ATOM 1621 C CA . GLU B 1 31 ? -11.367 20.344 2.879 1 97.88 31 GLU B CA 1
ATOM 1622 C C . GLU B 1 31 ? -11.398 20.938 4.289 1 97.88 31 GLU B C 1
ATOM 1624 O O . GLU B 1 31 ? -12.461 21.047 4.898 1 97.88 31 GLU B O 1
ATOM 1629 N N . GLY B 1 32 ? -10.219 21.172 4.867 1 96.81 32 GLY B N 1
ATOM 1630 C CA . GLY B 1 32 ? -10.117 21.812 6.172 1 96.81 32 GLY B CA 1
ATOM 1631 C C . GLY B 1 32 ? -10.289 20.828 7.32 1 96.81 32 GLY B C 1
ATOM 1632 O O . GLY B 1 32 ? -10.328 21.234 8.484 1 96.81 32 GLY B O 1
ATOM 1633 N N . LYS B 1 33 ? -10.391 19.562 7.055 1 97.62 33 LYS B N 1
ATOM 1634 C CA . LYS B 1 33 ? -10.617 18.562 8.094 1 97.62 33 LYS B CA 1
ATOM 1635 C C . LYS B 1 33 ? -9.359 17.734 8.344 1 97.62 33 LYS B C 1
ATOM 1637 O O . LYS B 1 33 ? -8.531 17.578 7.445 1 97.62 33 LYS B O 1
ATOM 1642 N N . ASP B 1 34 ? -9.227 17.297 9.539 1 97.06 34 ASP B N 1
ATOM 1643 C CA . ASP B 1 34 ? -8.18 16.344 9.914 1 97.06 34 ASP B CA 1
ATOM 1644 C C . ASP B 1 34 ? -8.594 14.914 9.586 1 97.06 34 ASP B C 1
ATOM 1646 O O . ASP B 1 34 ? -9.289 14.266 10.367 1 97.06 34 ASP B O 1
ATOM 1650 N N . VAL B 1 35 ? -8.102 14.422 8.43 1 98.25 35 VAL B N 1
ATOM 1651 C CA . VAL B 1 35 ? -8.578 13.125 7.953 1 98.25 35 VAL B CA 1
ATOM 1652 C C . VAL B 1 35 ? -7.422 12.125 7.922 1 98.25 35 VAL B C 1
ATOM 1654 O O . VAL B 1 35 ? -6.309 12.477 7.527 1 98.25 35 VAL B O 1
ATOM 1657 N N . VAL B 1 36 ? -7.645 10.969 8.406 1 98.62 36 VAL B N 1
ATOM 1658 C CA . VAL B 1 36 ? -6.762 9.82 8.242 1 98.62 36 VAL B CA 1
ATOM 1659 C C . VAL B 1 36 ? -7.363 8.852 7.227 1 98.62 36 VAL B C 1
ATOM 1661 O O . VAL B 1 36 ? -8.492 8.375 7.406 1 98.62 36 VAL B O 1
ATOM 1664 N N . VAL B 1 37 ? -6.699 8.672 6.117 1 98.88 37 VAL B N 1
ATOM 1665 C CA . VAL B 1 37 ? -7.121 7.711 5.105 1 98.88 37 VAL B CA 1
ATOM 1666 C C . VAL B 1 37 ? -6.477 6.355 5.383 1 98.88 37 VAL B C 1
ATOM 1668 O O . VAL B 1 37 ? -5.254 6.254 5.5 1 98.88 37 VAL B O 1
ATOM 1671 N N . VAL B 1 38 ? -7.312 5.328 5.535 1 98.88 38 VAL B N 1
ATOM 1672 C CA . VAL B 1 38 ? -6.844 4.023 5.98 1 98.88 38 VAL B CA 1
ATOM 1673 C C . VAL B 1 38 ? -7.113 2.979 4.898 1 98.88 38 VAL B C 1
ATOM 1675 O O . VAL B 1 38 ? -8.266 2.762 4.516 1 98.88 38 VAL B O 1
ATOM 1678 N N . GLY B 1 39 ? -6.059 2.391 4.387 1 98.75 39 GLY B N 1
ATOM 1679 C CA . GLY B 1 39 ? -6.195 1.314 3.416 1 98.75 39 GLY B CA 1
ATOM 1680 C C . GLY B 1 39 ? -6.324 -0.054 4.059 1 98.75 39 GLY B C 1
ATOM 1681 O O . GLY B 1 39 ? -5.645 -0.348 5.047 1 98.75 39 GLY B O 1
ATOM 1682 N N . ILE B 1 40 ? -7.133 -0.903 3.582 1 98.25 40 ILE B N 1
ATOM 1683 C CA . ILE B 1 40 ? -7.301 -2.262 4.086 1 98.25 40 ILE B CA 1
ATOM 1684 C C . ILE B 1 40 ? -6.41 -3.219 3.295 1 98.25 40 ILE B C 1
ATOM 1686 O O . ILE B 1 40 ? -6.641 -3.451 2.105 1 98.25 40 ILE B O 1
ATOM 1690 N N . LEU B 1 41 ? -5.418 -3.738 3.904 1 98.12 41 LEU B N 1
ATOM 1691 C CA . LEU B 1 41 ? -4.441 -4.609 3.258 1 98.12 41 LEU B CA 1
ATOM 1692 C C . LEU B 1 41 ? -5.023 -6 3.025 1 98.12 41 LEU B C 1
ATOM 1694 O O . LEU B 1 41 ? -5.871 -6.457 3.791 1 98.12 41 LEU B O 1
ATOM 1698 N N . ASN B 1 42 ? -4.539 -6.691 2.043 1 97.31 42 ASN B N 1
ATOM 1699 C CA . ASN B 1 42 ? -3.574 -6.309 1.018 1 97.31 42 ASN B CA 1
ATOM 1700 C C . ASN B 1 42 ? -4.27 -5.77 -0.23 1 97.31 42 ASN B C 1
ATOM 1702 O O . ASN B 1 42 ? -3.689 -4.98 -0.977 1 97.31 42 ASN B O 1
ATOM 1706 N N . GLY B 1 43 ? -5.531 -6.113 -0.351 1 97 43 GLY B N 1
ATOM 1707 C CA . GLY B 1 43 ? -6.238 -5.949 -1.611 1 97 43 GLY B CA 1
ATOM 1708 C C . GLY B 1 43 ? -6.371 -4.496 -2.033 1 97 43 GLY B C 1
ATOM 1709 O O . GLY B 1 43 ? -6.258 -4.176 -3.219 1 97 43 GLY B O 1
ATOM 1710 N N . ALA B 1 44 ? -6.496 -3.652 -1.139 1 98.44 44 ALA B N 1
ATOM 1711 C CA . ALA B 1 44 ? -6.832 -2.268 -1.458 1 98.44 44 ALA B CA 1
ATOM 1712 C C . ALA B 1 44 ? -5.578 -1.446 -1.729 1 98.44 44 ALA B C 1
ATOM 1714 O O . ALA B 1 44 ? -5.66 -0.293 -2.158 1 98.44 44 ALA B O 1
ATOM 1715 N N . ALA B 1 45 ? -4.406 -2.006 -1.54 1 98.75 45 ALA B N 1
ATOM 1716 C CA . ALA 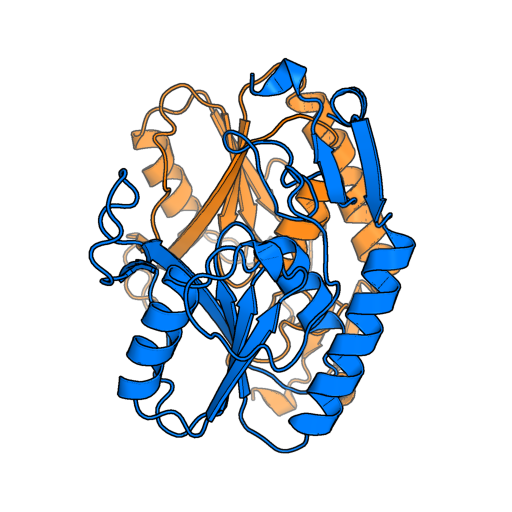B 1 45 ? -3.172 -1.226 -1.565 1 98.75 45 ALA B CA 1
ATOM 1717 C C . ALA B 1 45 ? -3.018 -0.489 -2.893 1 98.75 45 ALA B C 1
ATOM 1719 O O . ALA B 1 45 ? -2.709 0.706 -2.914 1 98.75 45 ALA B O 1
ATOM 1720 N N . VAL B 1 46 ? -3.271 -1.18 -4.012 1 98.94 46 VAL B N 1
ATOM 1721 C CA . VAL B 1 46 ? -3.086 -0.588 -5.332 1 98.94 46 VAL B CA 1
ATOM 1722 C C . VAL B 1 46 ? -4.074 0.561 -5.527 1 98.94 46 VAL B C 1
ATOM 1724 O O . VAL B 1 46 ? -3.674 1.684 -5.844 1 98.94 46 VAL B O 1
ATOM 1727 N N . PHE B 1 47 ? -5.336 0.308 -5.25 1 98.94 47 PHE B N 1
ATOM 1728 C CA . PHE B 1 47 ? -6.367 1.332 -5.348 1 98.94 47 PHE B CA 1
ATOM 1729 C C . PHE B 1 47 ? -6.086 2.48 -4.387 1 98.94 47 PHE B C 1
ATOM 1731 O O . PHE B 1 47 ? -6.188 3.65 -4.762 1 98.94 47 PHE B O 1
ATOM 1738 N N . PHE B 1 48 ? -5.723 2.18 -3.166 1 98.94 48 PHE B N 1
ATOM 1739 C CA . PHE B 1 48 ? -5.457 3.131 -2.092 1 98.94 48 PHE B CA 1
ATOM 1740 C C . PHE B 1 48 ? -4.395 4.141 -2.512 1 98.94 48 PHE B C 1
ATOM 1742 O O . PHE B 1 48 ? -4.602 5.348 -2.398 1 98.94 48 PHE B O 1
ATOM 1749 N N . THR B 1 49 ? -3.271 3.654 -3.041 1 98.94 49 THR B N 1
ATOM 1750 C CA . THR B 1 49 ? -2.162 4.551 -3.344 1 98.94 49 THR B CA 1
ATOM 1751 C C . THR B 1 49 ? -2.49 5.426 -4.551 1 98.94 49 THR B C 1
ATOM 1753 O O . THR B 1 49 ? -2.09 6.59 -4.609 1 98.94 49 THR B O 1
ATOM 1756 N N . ASP B 1 50 ? -3.225 4.871 -5.512 1 98.88 50 ASP B N 1
ATOM 1757 C CA . ASP B 1 50 ? -3.689 5.703 -6.617 1 98.88 50 ASP B CA 1
ATOM 1758 C C . ASP B 1 50 ? -4.645 6.789 -6.125 1 98.88 50 ASP B C 1
ATOM 1760 O O . ASP B 1 50 ? -4.559 7.938 -6.559 1 98.88 50 ASP B O 1
ATOM 1764 N N . LEU B 1 51 ? -5.488 6.41 -5.219 1 98.94 51 LEU B N 1
ATOM 1765 C CA . LEU B 1 51 ? -6.512 7.324 -4.73 1 98.94 51 LEU B CA 1
ATOM 1766 C C . LEU B 1 51 ? -5.887 8.477 -3.947 1 98.94 51 LEU B C 1
ATOM 1768 O O . LEU B 1 51 ? -6.199 9.641 -4.195 1 98.94 51 LEU B O 1
ATOM 1772 N N . ILE B 1 52 ? -5 8.133 -2.994 1 98.88 52 ILE B N 1
ATOM 1773 C CA . ILE B 1 52 ? -4.492 9.188 -2.119 1 98.88 52 ILE B CA 1
ATOM 1774 C C . ILE B 1 52 ? -3.711 10.211 -2.939 1 98.88 52 ILE B C 1
ATOM 1776 O O . ILE B 1 52 ? -3.684 11.391 -2.602 1 98.88 52 ILE B O 1
ATOM 1780 N N . ARG B 1 53 ? -3.145 9.836 -4.051 1 98.62 53 ARG B N 1
ATOM 1781 C CA . ARG B 1 53 ? -2.389 10.766 -4.883 1 98.62 53 ARG B CA 1
ATOM 1782 C C . ARG B 1 53 ? -3.322 11.695 -5.656 1 98.62 53 ARG B C 1
ATOM 1784 O O . ARG B 1 53 ? -2.887 12.711 -6.195 1 98.62 53 ARG B O 1
ATOM 1791 N N . GLN B 1 54 ? -4.605 11.352 -5.68 1 98.75 54 GLN B N 1
ATOM 1792 C CA . GLN B 1 54 ? -5.605 12.203 -6.312 1 98.75 54 GLN B CA 1
ATOM 1793 C C . GLN B 1 54 ? -6.293 13.102 -5.289 1 98.75 54 GLN B C 1
ATOM 1795 O O . GLN B 1 54 ? -7.062 13.992 -5.652 1 98.75 54 GLN B O 1
ATOM 1800 N N . ILE B 1 55 ? -6.09 12.859 -3.973 1 98.69 55 ILE B N 1
ATOM 1801 C CA . ILE B 1 55 ? -6.598 13.719 -2.904 1 98.69 55 ILE B CA 1
ATOM 1802 C C . ILE B 1 55 ? -5.613 14.852 -2.645 1 98.69 55 ILE B C 1
ATOM 1804 O O . ILE B 1 55 ? -4.656 14.695 -1.879 1 98.69 55 ILE B O 1
ATOM 1808 N N . LYS B 1 56 ? -5.859 15.984 -3.203 1 96.88 56 LYS B N 1
ATOM 1809 C CA . LYS B 1 56 ? -4.914 17.094 -3.184 1 96.88 56 LYS B CA 1
ATOM 1810 C C . LYS B 1 56 ? -5.082 17.938 -1.922 1 96.88 56 LYS B C 1
ATOM 1812 O O . LYS B 1 56 ? -5.266 19.156 -2 1 96.88 56 LYS B O 1
ATOM 1817 N N . LEU B 1 57 ? -5.105 17.266 -0.779 1 97.06 57 LEU B N 1
ATOM 1818 C CA . LEU B 1 57 ? -5.152 17.828 0.562 1 97.06 57 LEU B CA 1
ATOM 1819 C C . LEU B 1 57 ? -4.129 17.172 1.474 1 97.06 57 LEU B C 1
ATOM 1821 O O . LEU B 1 57 ? -3.703 16.031 1.215 1 97.06 57 LEU B O 1
ATOM 1825 N N . PRO B 1 58 ? -3.652 17.953 2.486 1 97.12 58 PRO B N 1
ATOM 1826 C CA . PRO B 1 58 ? -2.865 17.25 3.504 1 97.12 58 PRO B CA 1
ATOM 1827 C C . PRO B 1 58 ? -3.652 16.141 4.199 1 97.12 58 PRO B C 1
ATOM 1829 O O . PRO B 1 58 ? -4.742 16.391 4.723 1 97.12 58 PRO B O 1
ATOM 1832 N N . ILE B 1 59 ? -3.17 14.984 4.148 1 98.31 59 ILE B N 1
ATOM 1833 C CA . ILE B 1 59 ? -3.828 13.859 4.805 1 98.31 59 ILE B CA 1
ATOM 1834 C C . ILE B 1 59 ? -2.789 13.008 5.531 1 98.31 59 ILE B C 1
ATOM 1836 O O . ILE B 1 59 ? -1.597 13.078 5.227 1 98.31 59 ILE B O 1
ATOM 1840 N N . ASN B 1 60 ? -3.23 12.305 6.539 1 98.06 60 ASN B N 1
ATOM 1841 C CA . ASN B 1 60 ? -2.492 11.18 7.098 1 98.06 60 ASN B CA 1
ATOM 1842 C C . ASN B 1 60 ? -2.934 9.859 6.48 1 98.06 60 ASN B C 1
ATOM 1844 O O . ASN B 1 60 ? -4.105 9.688 6.137 1 98.06 60 ASN B O 1
ATOM 1848 N N . ILE B 1 61 ? -1.987 8.961 6.285 1 98.56 61 ILE B N 1
ATOM 1849 C CA . ILE B 1 61 ? -2.373 7.652 5.77 1 98.56 61 ILE B CA 1
ATOM 1850 C C . ILE B 1 61 ? -1.953 6.566 6.754 1 98.56 61 ILE B C 1
ATOM 1852 O O . ILE B 1 61 ? -0.993 6.738 7.512 1 98.56 61 ILE B O 1
ATOM 1856 N N . ASP B 1 62 ? -2.654 5.535 6.793 1 98.44 62 ASP B N 1
ATOM 1857 C CA . ASP B 1 62 ? -2.342 4.332 7.559 1 98.44 62 ASP B CA 1
ATOM 1858 C C . ASP B 1 62 ? -2.932 3.09 6.895 1 98.44 62 ASP B C 1
ATOM 1860 O O . ASP B 1 62 ? -3.607 3.189 5.867 1 98.44 62 ASP B O 1
ATOM 1864 N N . PHE B 1 63 ? -2.57 1.96 7.41 1 98.62 63 PHE B N 1
ATOM 1865 C CA . PHE B 1 63 ? -3.098 0.699 6.902 1 98.62 63 PHE B CA 1
ATOM 1866 C C . PHE B 1 63 ? -3.617 -0.169 8.039 1 98.62 63 PHE B C 1
ATOM 1868 O O . PHE B 1 63 ? -3.119 -0.093 9.164 1 98.62 63 PHE B O 1
ATOM 1875 N N . ILE B 1 64 ? -4.578 -0.915 7.734 1 98.31 64 ILE B N 1
ATOM 1876 C CA . ILE B 1 64 ? -5.105 -1.933 8.641 1 98.31 64 ILE B CA 1
ATOM 1877 C C . ILE B 1 64 ? -5.262 -3.254 7.891 1 98.31 64 ILE B C 1
ATOM 1879 O O . ILE B 1 64 ? -5.531 -3.266 6.688 1 98.31 64 ILE B O 1
ATOM 1883 N N . ALA B 1 65 ? -4.934 -4.336 8.508 1 96.94 65 ALA B N 1
ATOM 1884 C CA . ALA B 1 65 ? -5.203 -5.676 7.988 1 96.94 65 ALA B CA 1
ATOM 1885 C C . ALA B 1 65 ? -6.234 -6.395 8.852 1 96.94 65 ALA B C 1
ATOM 1887 O O . ALA B 1 65 ? -6.023 -6.59 10.055 1 96.94 65 ALA B O 1
ATOM 1888 N N . ALA B 1 66 ? -7.32 -6.707 8.219 1 94.06 66 ALA B N 1
ATOM 1889 C CA . ALA B 1 66 ? -8.438 -7.309 8.938 1 94.06 66 ALA B CA 1
ATOM 1890 C C . ALA B 1 66 ? -9.055 -8.453 8.141 1 94.06 66 ALA B C 1
ATOM 1892 O O . ALA B 1 66 ? -9.047 -8.43 6.906 1 94.06 66 ALA B O 1
ATOM 1893 N N . SER B 1 67 ? -9.516 -9.43 8.852 1 90.38 67 SER B N 1
ATOM 1894 C CA . SER B 1 67 ? -10.219 -10.57 8.266 1 90.38 67 SER B CA 1
ATOM 1895 C C . SER B 1 67 ? -11.406 -10.992 9.133 1 90.38 67 SER B C 1
ATOM 1897 O O . SER B 1 67 ? -11.461 -10.664 10.32 1 90.38 67 SER B O 1
ATOM 1899 N N . SER B 1 68 ? -12.414 -11.57 8.484 1 84.94 68 SER B N 1
ATOM 1900 C CA . SER B 1 68 ? -13.516 -12.109 9.281 1 84.94 68 SER B CA 1
ATOM 1901 C C . SER B 1 68 ? -13.055 -13.305 10.117 1 84.94 68 SER B C 1
ATOM 1903 O O . SER B 1 68 ? -12.164 -14.047 9.711 1 84.94 68 SER B O 1
ATOM 1905 N N . TYR B 1 69 ? -13.672 -13.172 11.453 1 72 69 TYR B N 1
ATOM 1906 C CA . TYR B 1 69 ? -13.398 -14.336 12.289 1 72 69 TYR B CA 1
ATOM 1907 C C . TYR B 1 69 ? -13.992 -15.602 11.68 1 72 69 TYR B C 1
ATOM 1909 O O . TYR B 1 69 ? -15.125 -15.586 11.188 1 72 69 TYR B O 1
ATOM 1917 N N . GLY B 1 70 ? -13.273 -16.656 11.586 1 58.94 70 GLY B N 1
ATOM 1918 C CA . GLY B 1 70 ? -13.828 -17.891 11.055 1 58.94 70 GLY B CA 1
ATOM 1919 C C . GLY B 1 70 ? -13.734 -17.984 9.547 1 58.94 70 GLY B C 1
ATOM 1920 O O . GLY B 1 70 ? -14.492 -18.734 8.914 1 58.94 70 GLY B O 1
ATOM 1921 N N . ASP B 1 71 ? -13.43 -16.781 9 1 53.75 71 ASP B N 1
ATOM 1922 C CA . ASP B 1 71 ? -13.273 -16.922 7.555 1 53.75 71 ASP B CA 1
ATOM 1923 C C . ASP B 1 71 ? -12.953 -18.375 7.184 1 53.75 71 ASP B C 1
ATOM 1925 O O . ASP B 1 71 ? -12.562 -18.656 6.051 1 53.75 71 ASP B O 1
ATOM 1929 N N . ALA B 1 72 ? -12.844 -19.172 8 1 46.19 72 ALA B N 1
ATOM 1930 C CA . ALA B 1 72 ? -13.453 -20.422 7.531 1 46.19 72 ALA B CA 1
ATOM 1931 C C . ALA B 1 72 ? -14.922 -20.219 7.164 1 46.19 72 ALA B C 1
ATOM 1933 O O . ALA B 1 72 ? -15.508 -19.188 7.496 1 46.19 72 ALA B O 1
ATOM 1934 N N . ALA B 1 73 ? -15.867 -21.094 6.707 1 50.28 73 ALA B N 1
ATOM 1935 C CA . ALA B 1 73 ? -17.203 -21.312 6.148 1 50.28 73 ALA B CA 1
ATOM 1936 C C . ALA B 1 73 ? -18.25 -20.484 6.883 1 50.28 73 ALA B C 1
ATOM 1938 O O . ALA B 1 73 ? -19.25 -20.078 6.293 1 50.28 73 ALA B O 1
ATOM 1939 N N . VAL B 1 74 ? -17.938 -20.141 8.32 1 51.62 74 VAL B N 1
ATOM 1940 C CA . VAL B 1 74 ? -19.062 -19.516 9 1 51.62 74 VAL B CA 1
ATOM 1941 C C . VAL B 1 74 ? -18.609 -18.203 9.641 1 51.62 74 VAL B C 1
ATOM 1943 O O . VAL B 1 74 ? -17.797 -18.219 10.562 1 51.62 74 VAL B O 1
ATOM 1946 N N . SER B 1 75 ? -18.75 -17.016 9.055 1 55.5 75 SER B N 1
ATOM 1947 C CA . SER B 1 75 ? -18.438 -15.695 9.57 1 55.5 75 SER B CA 1
ATOM 1948 C C . SER B 1 75 ? -19.047 -15.484 10.953 1 55.5 75 SER B C 1
ATOM 1950 O O . SER B 1 75 ? -20.234 -15.703 11.156 1 55.5 75 SER B O 1
ATOM 1952 N N . SER B 1 76 ? -18.328 -15.602 12.172 1 58.28 76 SER B N 1
ATOM 1953 C CA . SER B 1 76 ? -18.781 -15.414 13.555 1 58.28 76 SER B CA 1
ATOM 1954 C C . SER B 1 76 ? -19.203 -13.969 13.805 1 58.28 76 SER B C 1
ATOM 1956 O O . SER B 1 76 ? -19.766 -13.656 14.852 1 58.28 76 SER B O 1
ATOM 1958 N N . GLY B 1 77 ? -19.078 -13.078 12.766 1 66.44 77 GLY B N 1
ATOM 1959 C CA . GLY B 1 77 ? -19.375 -11.664 12.953 1 66.44 77 GLY B CA 1
ATOM 1960 C C . GLY B 1 77 ? -18.25 -10.906 13.641 1 66.44 77 GLY B C 1
ATOM 1961 O O . GLY B 1 77 ? -18.297 -9.672 13.719 1 66.44 77 GLY B O 1
ATOM 1962 N N . LYS B 1 78 ? -17.234 -11.594 14.211 1 82.69 78 LYS B N 1
ATOM 1963 C CA . LYS B 1 78 ? -16.094 -10.906 14.805 1 82.69 78 LYS B CA 1
ATOM 1964 C C . LYS B 1 78 ? -14.969 -10.711 13.789 1 82.69 78 LYS B C 1
ATOM 1966 O O . LYS B 1 78 ? -14.906 -11.43 12.789 1 82.69 78 LYS B O 1
ATOM 1971 N N . VAL B 1 79 ? -14.172 -9.586 13.859 1 90 79 VAL B N 1
ATOM 1972 C CA . VAL B 1 79 ? -13.094 -9.266 12.93 1 90 79 VAL B CA 1
ATOM 1973 C C . VAL B 1 79 ? -11.742 -9.5 13.609 1 90 79 VAL B C 1
ATOM 1975 O O . VAL B 1 79 ? -11.57 -9.164 14.781 1 90 79 VAL B O 1
ATOM 1978 N N . ASN B 1 80 ? -10.914 -10.211 12.922 1 91.25 80 ASN B N 1
ATOM 1979 C CA . ASN B 1 80 ? -9.523 -10.398 13.328 1 91.25 80 ASN B CA 1
ATOM 1980 C C . ASN B 1 80 ? -8.617 -9.32 12.742 1 91.25 80 ASN B C 1
ATOM 1982 O O . ASN B 1 80 ? -8.508 -9.195 11.523 1 91.25 80 ASN B O 1
ATOM 1986 N N . ILE B 1 81 ? -7.98 -8.562 13.672 1 93.69 81 ILE B N 1
ATOM 1987 C CA . ILE B 1 81 ? -7.074 -7.504 13.234 1 93.69 81 ILE B CA 1
ATOM 1988 C C . ILE B 1 81 ? -5.645 -8.031 13.211 1 93.69 81 ILE B C 1
ATOM 1990 O O . ILE B 1 81 ? -5.062 -8.32 14.258 1 93.69 81 ILE B O 1
ATOM 1994 N N . LYS B 1 82 ? -5.109 -8.148 12.047 1 93.38 82 LYS B N 1
ATOM 1995 C CA . LYS B 1 82 ? -3.744 -8.641 11.875 1 93.38 82 LYS B CA 1
ATOM 1996 C C . LYS B 1 82 ? -2.738 -7.496 11.938 1 93.38 82 LYS B C 1
ATOM 1998 O O . LYS B 1 82 ? -1.576 -7.699 12.297 1 93.38 82 LYS B O 1
ATOM 2003 N N . LYS B 1 83 ? -3.066 -6.328 11.555 1 96.62 83 LYS B N 1
ATOM 2004 C CA . LYS B 1 83 ? -2.352 -5.062 11.711 1 96.62 83 LYS B CA 1
ATOM 2005 C C . LYS B 1 83 ? -3.297 -3.945 12.141 1 96.62 83 LYS B C 1
ATOM 2007 O O . LYS B 1 83 ? -4.262 -3.639 11.438 1 96.62 83 LYS B O 1
ATOM 2012 N N . ASP B 1 84 ? -2.99 -3.373 13.25 1 96.75 84 ASP B N 1
ATOM 2013 C CA . ASP B 1 84 ? -3.818 -2.277 13.742 1 96.75 84 ASP B CA 1
ATOM 2014 C C . ASP B 1 84 ? -3.273 -0.928 13.281 1 96.75 84 ASP B C 1
ATOM 2016 O O . ASP B 1 84 ? -2.217 -0.861 12.656 1 96.75 84 ASP B O 1
ATOM 2020 N N . LEU B 1 85 ? -4.055 0.125 13.547 1 97.5 85 LEU B N 1
ATOM 2021 C CA . LEU B 1 85 ? -3.639 1.49 13.234 1 97.5 85 LEU B CA 1
ATOM 2022 C C . LEU B 1 85 ? -2.463 1.91 14.117 1 97.5 85 LEU B C 1
ATOM 2024 O O . LEU B 1 85 ? -2.383 1.516 15.281 1 97.5 85 LEU B O 1
ATOM 2028 N N . ASN B 1 86 ? -1.618 2.721 13.539 1 93.88 86 ASN B N 1
ATOM 2029 C CA . ASN B 1 86 ? -0.447 3.186 14.273 1 93.88 86 ASN B CA 1
ATOM 2030 C C . ASN B 1 86 ? -0.811 4.277 15.281 1 93.88 86 ASN B C 1
ATOM 2032 O O . ASN B 1 86 ? -0.149 4.426 16.312 1 93.88 86 ASN B O 1
ATOM 2036 N N . LYS B 1 87 ? -1.834 5.059 14.922 1 92.81 87 LYS B N 1
ATOM 2037 C CA . LYS B 1 87 ? -2.17 6.219 15.734 1 92.81 87 LYS B CA 1
ATOM 2038 C C . LYS B 1 87 ? -3.627 6.172 16.188 1 92.81 87 LYS B C 1
ATOM 2040 O O . LYS B 1 87 ? -4.453 5.508 15.562 1 92.81 87 LYS B O 1
ATOM 2045 N N . ASP B 1 88 ? -3.832 6.898 17.25 1 96.31 88 ASP B N 1
ATOM 2046 C CA . ASP B 1 88 ? -5.188 7.078 17.766 1 96.31 88 ASP B CA 1
ATOM 2047 C C . ASP B 1 88 ? -6.039 7.887 16.797 1 96.31 88 ASP B C 1
ATOM 2049 O O . ASP B 1 88 ? -5.562 8.859 16.203 1 96.31 88 ASP B O 1
ATOM 2053 N N . ILE B 1 89 ? -7.309 7.465 16.672 1 98.25 89 ILE B N 1
ATOM 2054 C CA . ILE B 1 89 ? -8.164 8.125 15.688 1 98.25 89 ILE B CA 1
ATOM 2055 C C . ILE B 1 89 ? -9.289 8.875 16.406 1 98.25 89 ILE B C 1
ATOM 2057 O O . ILE B 1 89 ? -10.219 9.367 15.766 1 98.25 89 ILE B O 1
ATOM 2061 N N . ALA B 1 90 ? -9.25 8.898 17.719 1 98.56 90 ALA B N 1
ATOM 2062 C CA . ALA B 1 90 ? -10.258 9.641 18.469 1 98.56 90 ALA B CA 1
ATOM 2063 C C . ALA B 1 90 ? -10.32 11.094 18.016 1 98.56 90 ALA B C 1
ATOM 2065 O O . ALA B 1 90 ? -9.289 11.766 17.906 1 98.56 90 ALA B O 1
ATOM 2066 N N . GLY B 1 91 ? -11.523 11.523 17.703 1 98.44 91 GLY B N 1
ATOM 2067 C CA . GLY B 1 91 ? -11.75 12.906 17.328 1 98.44 91 GLY B CA 1
ATOM 2068 C C . GLY B 1 91 ? -11.305 13.211 15.906 1 98.44 91 GLY B C 1
ATOM 2069 O O . GLY B 1 91 ? -11.43 14.344 15.438 1 98.44 91 GLY B O 1
ATOM 2070 N N . ARG B 1 92 ? -10.82 12.289 15.133 1 98.31 92 ARG B N 1
ATOM 2071 C CA . ARG B 1 92 ? -10.367 12.492 13.758 1 98.31 92 ARG B CA 1
ATOM 2072 C C . ARG B 1 92 ? -11.367 11.922 12.766 1 98.31 92 ARG B C 1
ATOM 2074 O O . ARG B 1 92 ? -12.203 11.094 13.125 1 98.31 92 ARG B O 1
ATOM 2081 N N . HIS B 1 93 ? -11.359 12.43 11.516 1 98.81 93 HIS B N 1
ATOM 2082 C CA . HIS B 1 93 ? -12.148 11.844 10.445 1 98.81 93 HIS B CA 1
ATOM 2083 C C . HIS B 1 93 ? -11.406 10.68 9.789 1 98.81 93 HIS B C 1
ATOM 2085 O O . HIS B 1 93 ? -10.234 10.805 9.43 1 98.81 93 HIS B O 1
ATOM 2091 N N . VAL B 1 94 ? -12.07 9.539 9.688 1 98.88 94 VAL B N 1
ATOM 2092 C CA . VAL B 1 94 ? -11.453 8.336 9.125 1 98.88 94 VAL B CA 1
ATOM 2093 C C . VAL B 1 94 ? -12.125 7.988 7.801 1 98.88 94 VAL B C 1
ATOM 2095 O O . VAL B 1 94 ? -13.352 7.93 7.711 1 98.88 94 VAL B O 1
ATOM 2098 N N . LEU B 1 95 ? -11.367 7.895 6.77 1 98.94 95 LEU B N 1
ATOM 2099 C CA . LEU B 1 95 ? -11.812 7.352 5.492 1 98.94 95 LEU B CA 1
ATOM 2100 C C . LEU B 1 95 ? -11.188 5.98 5.234 1 98.94 95 LEU B C 1
ATOM 2102 O O . LEU B 1 95 ? -9.977 5.871 5.031 1 98.94 95 LEU B O 1
ATOM 2106 N N . LEU B 1 96 ? -12.008 4.945 5.305 1 98.88 96 LEU B N 1
ATOM 2107 C CA . LEU B 1 96 ? -11.57 3.594 4.969 1 98.88 96 LEU B CA 1
ATOM 2108 C C . LEU B 1 96 ? -11.602 3.371 3.461 1 98.88 96 LEU B C 1
ATOM 2110 O O . LEU B 1 96 ? -12.539 3.795 2.785 1 98.88 96 LEU B O 1
ATOM 2114 N N . VAL B 1 97 ? -10.586 2.783 2.936 1 98.94 97 VAL B N 1
ATOM 2115 C CA . VAL B 1 97 ? -10.477 2.52 1.505 1 98.94 97 VAL B CA 1
ATOM 2116 C C . VAL B 1 97 ? -10.344 1.017 1.266 1 98.94 97 VAL B C 1
ATOM 2118 O O . VAL B 1 97 ? -9.43 0.378 1.792 1 98.94 97 VAL B O 1
ATOM 2121 N N . GLU B 1 98 ? -11.234 0.41 0.502 1 98.69 98 GLU B N 1
ATOM 2122 C CA . GLU B 1 98 ? -11.312 -1.022 0.235 1 98.69 98 GLU B CA 1
ATOM 2123 C C . GLU B 1 98 ? -11.406 -1.301 -1.263 1 98.69 98 GLU B C 1
ATOM 2125 O O . GLU B 1 98 ? -11.914 -0.476 -2.021 1 98.69 98 GLU B O 1
ATOM 2130 N N . ASP B 1 99 ? -10.914 -2.426 -1.677 1 98.56 99 ASP B N 1
ATOM 2131 C CA . ASP B 1 99 ? -10.938 -2.76 -3.098 1 98.56 99 ASP B CA 1
ATOM 2132 C C . ASP B 1 99 ? -12.336 -3.203 -3.533 1 98.56 99 ASP B C 1
ATOM 2134 O O . ASP B 1 99 ? -12.867 -2.711 -4.531 1 98.56 99 ASP B O 1
ATOM 2138 N N . ILE B 1 100 ? -12.945 -4.113 -2.693 1 98.69 100 ILE B N 1
ATOM 2139 C CA . ILE B 1 100 ? -14.234 -4.625 -3.145 1 98.69 100 ILE B CA 1
ATOM 2140 C C . ILE B 1 100 ? -15.102 -4.98 -1.938 1 98.69 100 ILE B C 1
ATOM 2142 O O . ILE B 1 100 ? -14.609 -5.547 -0.958 1 98.69 100 ILE B O 1
ATOM 2146 N N . ILE B 1 101 ? -16.391 -4.598 -1.978 1 98.25 101 ILE B N 1
ATOM 2147 C CA . ILE B 1 101 ? -17.375 -5 -0.985 1 98.25 101 ILE B CA 1
ATOM 2148 C C . ILE B 1 101 ? -18.281 -6.078 -1.57 1 98.25 101 ILE B C 1
ATOM 2150 O O . ILE B 1 101 ? -19.109 -5.801 -2.443 1 98.25 101 ILE B O 1
ATOM 2154 N N . ASP B 1 102 ? -18.141 -7.242 -1.017 1 96.44 102 ASP B N 1
ATOM 2155 C CA . ASP B 1 102 ? -18.984 -8.367 -1.405 1 96.44 102 ASP B CA 1
ATOM 2156 C C . ASP B 1 102 ? -20.172 -8.516 -0.458 1 96.44 102 ASP B C 1
ATOM 2158 O O . ASP B 1 102 ? -21.156 -7.777 -0.564 1 96.44 102 ASP B O 1
ATOM 2162 N N . SER B 1 103 ? -19.984 -9.359 0.584 1 94.94 103 SER B N 1
ATOM 2163 C CA . SER B 1 103 ? -21.078 -9.555 1.543 1 94.94 103 SER B CA 1
ATOM 2164 C C . SER B 1 103 ? -21.203 -8.359 2.479 1 94.94 103 SER B C 1
ATOM 2166 O O . SER B 1 103 ? -22.281 -8.117 3.031 1 94.94 103 SER B O 1
ATOM 2168 N N . GLY B 1 104 ? -20.172 -7.711 2.654 1 95.88 104 GLY B N 1
ATOM 2169 C CA . GLY B 1 104 ? -20.156 -6.531 3.502 1 95.88 104 GLY B CA 1
ATOM 2170 C C . GLY B 1 104 ? -19.938 -6.852 4.969 1 95.88 104 GLY B C 1
ATOM 2171 O O . GLY B 1 104 ? -19.766 -5.945 5.785 1 95.88 104 GLY B O 1
ATOM 2172 N N . ILE B 1 105 ? -19.812 -8.07 5.328 1 94.62 105 ILE B N 1
ATOM 2173 C CA . ILE B 1 105 ? -19.797 -8.508 6.723 1 94.62 105 ILE B CA 1
ATOM 2174 C C . ILE B 1 105 ? -18.516 -8.016 7.395 1 94.62 105 ILE B C 1
ATOM 2176 O O . ILE B 1 105 ? -18.562 -7.355 8.438 1 94.62 105 ILE B O 1
ATOM 2180 N N . THR B 1 106 ? -17.344 -8.289 6.793 1 94 106 THR B N 1
ATOM 2181 C CA . THR B 1 106 ? -16.062 -7.887 7.375 1 94 106 THR B CA 1
ATOM 2182 C C . THR B 1 106 ? -16.016 -6.375 7.562 1 94 106 THR B C 1
ATOM 2184 O O . THR B 1 106 ? -15.633 -5.891 8.633 1 94 106 THR B O 1
ATOM 2187 N N . MET B 1 107 ? -16.469 -5.645 6.535 1 96.75 107 MET B N 1
ATOM 2188 C CA . MET B 1 107 ? -16.391 -4.184 6.574 1 96.75 107 MET B CA 1
ATOM 2189 C C . MET B 1 107 ? -17.328 -3.619 7.637 1 96.75 107 MET B C 1
ATOM 2191 O O . MET B 1 107 ? -16.969 -2.682 8.352 1 96.75 107 MET B O 1
ATOM 2195 N N . ASN B 1 108 ? -18.5 -4.191 7.699 1 96 108 ASN B N 1
ATOM 2196 C CA . ASN B 1 108 ? -19.453 -3.746 8.703 1 96 108 ASN B CA 1
ATOM 2197 C C . ASN B 1 108 ? -18.891 -3.893 10.117 1 96 108 ASN B C 1
ATOM 2199 O O . ASN B 1 108 ? -18.969 -2.967 10.922 1 96 108 ASN B O 1
ATOM 2203 N N . ASN B 1 109 ? -18.344 -5.055 10.375 1 95.19 109 ASN B N 1
ATOM 2204 C CA . ASN B 1 109 ? -17.75 -5.316 11.688 1 95.19 109 ASN B CA 1
ATOM 2205 C C . ASN B 1 109 ? -16.547 -4.426 11.945 1 95.19 109 ASN B C 1
ATOM 2207 O O . ASN B 1 109 ? -16.344 -3.947 13.07 1 95.19 109 ASN B O 1
ATOM 2211 N N . LEU B 1 110 ? -15.727 -4.207 10.922 1 96.88 110 LEU B N 1
ATOM 2212 C CA . LEU B 1 110 ? -14.555 -3.348 11.062 1 96.88 110 LEU B CA 1
ATOM 2213 C C . LEU B 1 110 ? -14.969 -1.91 11.359 1 96.88 110 LEU B C 1
ATOM 2215 O O . LEU B 1 110 ? -14.391 -1.263 12.234 1 96.88 110 LEU B O 1
ATOM 2219 N N . MET B 1 111 ? -15.93 -1.383 10.672 1 97.81 111 MET B N 1
ATOM 2220 C CA . MET B 1 111 ? -16.406 -0.019 10.883 1 97.81 111 MET B CA 1
ATOM 2221 C C . MET B 1 111 ? -16.984 0.142 12.281 1 97.81 111 MET B C 1
ATOM 2223 O O . MET B 1 111 ? -16.766 1.161 12.938 1 97.81 111 MET B O 1
ATOM 2227 N N . ALA B 1 112 ? -17.734 -0.867 12.719 1 96.31 112 ALA B N 1
ATOM 2228 C CA . ALA B 1 112 ? -18.266 -0.833 14.07 1 96.31 112 ALA B CA 1
ATOM 2229 C C . ALA B 1 112 ? -17.156 -0.761 15.109 1 96.31 112 ALA B C 1
ATOM 2231 O O . ALA B 1 112 ? -17.234 0.027 16.047 1 96.31 112 ALA B O 1
ATOM 2232 N N . LEU B 1 113 ? -16.172 -1.608 14.906 1 96.06 113 LEU B N 1
ATOM 2233 C CA . LEU B 1 113 ? -15.023 -1.619 15.797 1 96.06 113 LEU B CA 1
ATOM 2234 C C . LEU B 1 113 ? -14.344 -0.253 15.828 1 96.06 113 LEU B C 1
ATOM 2236 O O . LEU B 1 113 ? -14.008 0.254 16.906 1 96.06 113 LEU B O 1
ATOM 2240 N N . LEU B 1 114 ? -14.133 0.383 14.672 1 97.75 114 LEU B N 1
ATOM 2241 C CA . LEU B 1 114 ? -13.445 1.668 14.586 1 97.75 114 LEU B CA 1
ATOM 2242 C C . LEU B 1 114 ? -14.281 2.771 15.227 1 97.75 114 LEU B C 1
ATOM 2244 O O . LEU B 1 114 ? -13.734 3.711 15.812 1 97.75 114 LEU B O 1
ATOM 2248 N N . ARG B 1 115 ? -15.57 2.666 15.141 1 98.06 115 ARG B N 1
ATOM 2249 C CA . ARG B 1 115 ? -16.453 3.662 15.742 1 98.06 115 ARG B CA 1
ATOM 2250 C C . ARG B 1 115 ? -16.328 3.666 17.266 1 98.06 115 ARG B C 1
ATOM 2252 O O . ARG B 1 115 ? -16.484 4.707 17.906 1 98.06 115 ARG B O 1
ATOM 2259 N N . GLU B 1 116 ? -16.016 2.553 17.797 1 97.81 116 GLU B N 1
ATOM 2260 C CA . GLU B 1 116 ? -15.836 2.453 19.234 1 97.81 116 GLU B CA 1
ATOM 2261 C C . GLU B 1 116 ? -14.617 3.258 19.688 1 97.81 116 GLU B C 1
ATOM 2263 O O . GLU B 1 116 ? -14.477 3.553 20.875 1 97.81 116 GLU B O 1
ATOM 2268 N N . ARG B 1 117 ? -13.805 3.588 18.797 1 97.94 117 ARG B N 1
ATOM 2269 C CA . ARG B 1 117 ? -12.602 4.344 19.125 1 97.94 117 ARG B CA 1
ATOM 2270 C C . ARG B 1 117 ? -12.875 5.844 19.094 1 97.94 117 ARG B C 1
ATOM 2272 O O . ARG B 1 117 ? -11.938 6.648 19.141 1 97.94 117 ARG B O 1
ATOM 2279 N N . LYS B 1 118 ? -14.078 6.238 18.828 1 98.31 118 LYS B N 1
ATOM 2280 C CA . LYS B 1 118 ? -14.633 7.578 18.969 1 98.31 118 LYS B CA 1
ATOM 2281 C C . LYS B 1 118 ? -14.031 8.547 17.953 1 98.31 118 LYS B C 1
ATOM 2283 O O . LYS B 1 118 ? -13.586 9.633 18.312 1 98.31 118 LYS B O 1
ATOM 2288 N N . PRO B 1 119 ? -13.922 8.18 16.703 1 98.75 119 PRO B N 1
ATOM 2289 C CA . PRO B 1 119 ? -13.586 9.156 15.664 1 98.75 119 PRO B CA 1
ATOM 2290 C C . PRO B 1 119 ? -14.68 10.195 15.445 1 98.75 119 PRO B C 1
ATOM 2292 O O . PRO B 1 119 ? -15.805 10.016 15.914 1 98.75 119 PRO B O 1
ATOM 2295 N N . ALA B 1 120 ? -14.281 11.344 14.852 1 98.75 120 ALA B N 1
ATOM 2296 C CA . ALA B 1 120 ? -15.289 12.336 14.484 1 98.75 120 ALA B CA 1
ATOM 2297 C C . ALA B 1 120 ? -16.25 11.781 13.43 1 98.75 120 ALA B C 1
ATOM 2299 O O . ALA B 1 120 ? -17.438 12.086 13.445 1 98.75 120 ALA B O 1
ATOM 2300 N N . SER B 1 121 ? -15.773 10.945 12.516 1 98.62 121 SER B N 1
ATOM 2301 C CA . SER B 1 121 ? -16.562 10.25 11.5 1 98.62 121 SER B CA 1
ATOM 2302 C C . SER B 1 121 ? -15.805 9.055 10.938 1 98.62 121 SER B C 1
ATOM 2304 O O . SER B 1 121 ? -14.578 8.977 11.055 1 98.62 121 SER B O 1
ATOM 2306 N N . VAL B 1 122 ? -16.5 8.094 10.43 1 98.62 122 VAL B N 1
ATOM 2307 C CA . VAL B 1 122 ? -15.969 6.977 9.648 1 98.62 122 VAL B CA 1
ATOM 2308 C C . VAL B 1 122 ? -16.734 6.848 8.344 1 98.62 122 VAL B C 1
ATOM 2310 O O . VAL B 1 122 ? -17.953 6.652 8.352 1 98.62 122 VAL B O 1
ATOM 2313 N N . LYS B 1 123 ? -16.031 7.043 7.223 1 98.88 123 LYS B N 1
ATOM 2314 C CA . LYS B 1 123 ? -16.625 6.848 5.902 1 98.88 123 LYS B CA 1
ATOM 2315 C C . LYS B 1 123 ? -15.875 5.77 5.121 1 98.88 123 LYS B C 1
ATOM 2317 O O . LYS B 1 123 ? -14.758 5.395 5.48 1 98.88 123 LYS B O 1
ATOM 2322 N N . LEU B 1 124 ? -16.547 5.289 4.09 1 98.88 124 LEU B N 1
ATOM 2323 C CA . LEU B 1 124 ? -16.016 4.168 3.324 1 98.88 124 LEU B CA 1
ATOM 2324 C C . LEU B 1 124 ? -15.93 4.516 1.842 1 98.88 124 LEU B C 1
ATOM 2326 O O . LEU B 1 124 ? -16.891 5.012 1.256 1 98.88 124 LEU B O 1
ATOM 2330 N N . CYS B 1 125 ? -14.75 4.363 1.271 1 98.94 125 CYS B N 1
ATOM 2331 C CA . CYS B 1 125 ? -14.523 4.387 -0.171 1 98.94 125 CYS B CA 1
ATOM 2332 C C . CYS B 1 125 ? -14.188 2.996 -0.694 1 98.94 125 CYS B C 1
ATOM 2334 O O . CYS B 1 125 ? -13.258 2.35 -0.204 1 98.94 125 CYS B O 1
ATOM 2336 N N . ALA B 1 126 ? -14.93 2.506 -1.594 1 98.94 126 ALA B N 1
ATOM 2337 C CA . ALA B 1 126 ? -14.672 1.21 -2.217 1 98.94 126 ALA B CA 1
ATOM 2338 C C . ALA B 1 126 ? -14.539 1.347 -3.732 1 98.94 126 ALA B C 1
ATOM 2340 O O . ALA B 1 126 ? -15.305 2.076 -4.363 1 98.94 126 ALA B O 1
ATOM 2341 N N . LEU B 1 127 ? -13.555 0.658 -4.285 1 98.94 127 LEU B N 1
ATOM 2342 C CA . LEU B 1 127 ? -13.445 0.674 -5.738 1 98.94 127 LEU B CA 1
ATOM 2343 C C . LEU B 1 127 ? -14.617 -0.053 -6.383 1 98.94 127 LEU B C 1
ATOM 2345 O O . LEU B 1 127 ? -15.234 0.462 -7.32 1 98.94 127 LEU B O 1
ATOM 2349 N N . LEU B 1 128 ? -14.883 -1.274 -5.859 1 98.94 128 LEU B N 1
ATOM 2350 C CA . LEU B 1 128 ? -15.938 -2.111 -6.43 1 98.94 128 LEU B CA 1
ATOM 2351 C C . LEU B 1 128 ? -16.984 -2.459 -5.379 1 98.94 128 LEU B C 1
ATOM 2353 O O . LEU B 1 128 ? -16.656 -2.676 -4.211 1 98.94 128 LEU B O 1
ATOM 2357 N N . SER B 1 129 ? -18.188 -2.582 -5.777 1 98.75 129 SER B N 1
ATOM 2358 C CA . SER B 1 129 ? -19.312 -3.064 -4.961 1 98.75 129 SER B CA 1
ATOM 2359 C C . SER B 1 129 ? -20.109 -4.133 -5.699 1 98.75 129 SER B C 1
ATOM 2361 O O . SER B 1 129 ? -20.375 -4.004 -6.895 1 98.75 129 SER B O 1
ATOM 2363 N N . LYS B 1 130 ? -20.375 -5.227 -4.992 1 98.19 130 LYS B N 1
ATOM 2364 C CA . LYS B 1 130 ? -21.281 -6.25 -5.504 1 98.19 130 LYS B CA 1
ATOM 2365 C C . LYS B 1 130 ? -22.609 -6.234 -4.754 1 98.19 130 LYS B C 1
ATOM 2367 O O . LYS B 1 130 ? -22.828 -7.051 -3.859 1 98.19 130 LYS B O 1
ATOM 2372 N N . PRO B 1 131 ? -23.469 -5.414 -5.223 1 97.31 131 PRO B N 1
ATOM 2373 C CA . PRO B 1 131 ? -24.719 -5.297 -4.469 1 97.31 131 PRO B CA 1
ATOM 2374 C C . PRO B 1 131 ? -25.469 -6.621 -4.359 1 97.31 131 PRO B C 1
ATOM 2376 O O . PRO B 1 131 ? -26.125 -6.883 -3.346 1 97.31 131 PRO B O 1
ATOM 2379 N N . SER B 1 132 ? -25.391 -7.508 -5.32 1 97.19 132 SER B N 1
ATOM 2380 C CA . SER B 1 132 ? -26.141 -8.758 -5.352 1 97.19 132 SER B CA 1
ATOM 2381 C C . SER B 1 132 ? -25.641 -9.734 -4.289 1 97.19 132 SER B C 1
ATOM 2383 O O . SER B 1 132 ? -26.344 -10.68 -3.93 1 97.19 132 SER B O 1
ATOM 2385 N N . ARG B 1 133 ? -24.453 -9.43 -3.75 1 96.38 133 ARG B N 1
ATOM 2386 C CA . ARG B 1 133 ? -23.875 -10.352 -2.781 1 96.38 133 ARG B CA 1
ATOM 2387 C C . ARG B 1 133 ? -23.984 -9.797 -1.364 1 96.38 133 ARG B C 1
ATOM 2389 O O . ARG B 1 133 ? -23.531 -10.422 -0.408 1 96.38 133 ARG B O 1
ATOM 2396 N N . ARG B 1 134 ? -24.641 -8.703 -1.216 1 96.62 134 ARG B N 1
ATOM 2397 C CA . ARG B 1 134 ? -24.719 -8.016 0.068 1 96.62 134 ARG B CA 1
ATOM 2398 C C . ARG B 1 134 ? -25.5 -8.836 1.084 1 96.62 134 ARG B C 1
ATOM 2400 O O . ARG B 1 134 ? -26.609 -9.297 0.793 1 96.62 134 ARG B O 1
ATOM 2407 N N . GLN B 1 135 ? -24.922 -9 2.236 1 95.5 135 GLN B N 1
ATOM 2408 C CA . GLN B 1 135 ? -25.609 -9.734 3.293 1 95.5 135 GLN B CA 1
ATOM 2409 C C . GLN B 1 135 ? -25.938 -8.82 4.469 1 95.5 135 GLN B C 1
ATOM 2411 O O . GLN B 1 135 ? -26.859 -9.102 5.234 1 95.5 135 GLN B O 1
ATOM 2416 N N . VAL B 1 136 ? -25.156 -7.816 4.613 1 95.31 136 VAL B N 1
ATOM 2417 C CA . VAL B 1 136 ? -25.391 -6.809 5.641 1 95.31 136 VAL B CA 1
ATOM 2418 C C . VAL B 1 136 ? -25.297 -5.414 5.023 1 95.31 136 VAL B C 1
ATOM 2420 O O . VAL B 1 136 ? -24.516 -5.188 4.094 1 95.31 136 VAL B O 1
ATOM 2423 N N . ASP B 1 137 ? -26.016 -4.555 5.547 1 93.06 137 ASP B N 1
ATOM 2424 C CA . ASP B 1 137 ? -26.016 -3.197 5.008 1 93.06 137 ASP B CA 1
ATOM 2425 C C . ASP B 1 137 ? -24.719 -2.471 5.352 1 93.06 137 ASP B C 1
ATOM 2427 O O . ASP B 1 137 ? -24.328 -2.404 6.52 1 93.06 137 ASP B O 1
ATOM 2431 N N . VAL B 1 138 ? -24.016 -2.064 4.359 1 95.75 138 VAL B N 1
ATOM 2432 C CA . VAL B 1 138 ? -22.812 -1.262 4.488 1 95.75 138 VAL B CA 1
ATOM 2433 C C . VAL B 1 138 ? -22.922 -0.012 3.619 1 95.75 138 VAL B C 1
ATOM 2435 O O . VAL B 1 138 ? -23.078 -0.108 2.4 1 95.75 138 VAL B O 1
ATOM 2438 N N . LYS B 1 139 ? -22.953 1.122 4.238 1 97.31 139 LYS B N 1
ATOM 2439 C CA . LYS B 1 139 ? -23 2.365 3.475 1 97.31 139 LYS B CA 1
ATOM 2440 C C . LYS B 1 139 ? -21.641 2.656 2.828 1 97.31 139 LYS B C 1
ATOM 2442 O O . LYS B 1 139 ? -20.641 2.85 3.523 1 97.31 139 LYS B O 1
ATOM 2447 N N . ILE B 1 140 ? -21.609 2.703 1.55 1 98.69 140 ILE B N 1
ATOM 2448 C CA . ILE B 1 140 ? -20.438 3.115 0.798 1 98.69 140 ILE B CA 1
ATOM 2449 C C . ILE B 1 140 ? -20.562 4.586 0.405 1 98.69 140 ILE B C 1
ATOM 2451 O O . ILE B 1 140 ? -21.375 4.938 -0.453 1 98.69 140 ILE B O 1
ATOM 2455 N N . ASP B 1 141 ? -19.766 5.414 1.021 1 98.88 141 ASP B N 1
ATOM 2456 C CA . ASP B 1 141 ? -19.844 6.855 0.813 1 98.88 141 ASP B CA 1
ATOM 2457 C C . ASP B 1 141 ? -19.281 7.25 -0.55 1 98.88 141 ASP B C 1
ATOM 2459 O O . ASP B 1 141 ? -19.781 8.188 -1.184 1 98.88 141 ASP B O 1
ATOM 2463 N N . TYR B 1 142 ? -18.234 6.605 -1.001 1 98.94 142 TYR B N 1
ATOM 2464 C CA . TYR B 1 142 ? -17.594 6.789 -2.301 1 98.94 142 TYR B CA 1
ATOM 2465 C C . TYR B 1 142 ? -17.422 5.453 -3.014 1 98.94 142 TYR B C 1
ATOM 2467 O O . TYR B 1 142 ? -16.609 4.625 -2.596 1 98.94 142 TYR B O 1
ATOM 2475 N N . CYS B 1 143 ? -18.172 5.219 -4.047 1 98.88 143 CYS B N 1
ATOM 2476 C CA . CYS B 1 143 ? -18.125 3.959 -4.777 1 98.88 143 CYS B CA 1
ATOM 2477 C C . CYS B 1 143 ? -17.578 4.156 -6.184 1 98.88 143 CYS B C 1
ATOM 2479 O O . CYS B 1 143 ? -18.047 5.016 -6.93 1 98.88 143 CYS B O 1
ATOM 2481 N N . GLY B 1 144 ? -16.578 3.428 -6.539 1 98.88 144 GLY B N 1
ATOM 2482 C CA . GLY B 1 144 ? -16.062 3.475 -7.902 1 98.88 144 GLY B CA 1
ATOM 2483 C C . GLY B 1 144 ? -17.031 2.898 -8.914 1 98.88 144 GLY B C 1
ATOM 2484 O O . GLY B 1 144 ? -17.672 3.643 -9.664 1 98.88 144 GLY B O 1
ATOM 2485 N N . PHE B 1 145 ? -17.203 1.485 -8.781 1 98.88 145 PHE B N 1
ATOM 2486 C CA . PHE B 1 145 ? -18.062 0.79 -9.742 1 98.88 145 PHE B CA 1
ATOM 2487 C C . PHE B 1 145 ? -18.953 -0.231 -9.039 1 98.88 145 PHE B C 1
ATOM 2489 O O . PHE B 1 145 ? -18.5 -0.935 -8.133 1 98.88 145 PHE B O 1
ATOM 2496 N N . GLU B 1 146 ? -20.172 -0.281 -9.398 1 98.75 146 GLU B N 1
ATOM 2497 C CA . GLU B 1 146 ? -20.984 -1.457 -9.102 1 98.75 146 GLU B CA 1
ATOM 2498 C C . GLU B 1 146 ? -20.781 -2.553 -10.141 1 98.75 146 GLU B C 1
ATOM 2500 O O . GLU B 1 146 ? -20.797 -2.287 -11.344 1 98.75 146 GLU B O 1
ATOM 2505 N N . VAL B 1 147 ? -20.516 -3.756 -9.695 1 98.75 147 VAL B N 1
ATOM 2506 C CA . VAL B 1 147 ? -20.156 -4.832 -10.609 1 98.75 147 VAL B CA 1
ATOM 2507 C C . VAL B 1 147 ? -21.016 -6.062 -10.328 1 98.75 147 VAL B C 1
ATOM 2509 O O . VAL B 1 147 ? -21.516 -6.234 -9.211 1 98.75 147 VAL B O 1
ATOM 2512 N N . PRO B 1 148 ? -21.234 -6.926 -11.328 1 97.88 148 PRO B N 1
ATOM 2513 C CA . PRO B 1 148 ? -21.969 -8.18 -11.102 1 97.88 148 PRO B CA 1
ATOM 2514 C C . PRO B 1 148 ? -21.156 -9.188 -10.281 1 97.88 148 PRO B C 1
ATOM 2516 O O . PRO B 1 148 ? -20 -8.922 -9.938 1 97.88 148 PRO B O 1
ATOM 2519 N N . ASP B 1 149 ? -21.812 -10.258 -9.953 1 97.44 149 ASP B N 1
ATOM 2520 C CA . ASP B 1 149 ? -21.172 -11.312 -9.18 1 97.44 149 ASP B CA 1
ATOM 2521 C C . ASP B 1 149 ? -20.266 -12.172 -10.062 1 97.44 149 ASP B C 1
ATOM 2523 O O . ASP B 1 149 ? -20.562 -13.352 -10.297 1 97.44 149 ASP B O 1
ATOM 2527 N N . GLU B 1 150 ? -19.234 -11.633 -10.531 1 97.56 150 GLU B N 1
ATOM 2528 C CA . GLU B 1 150 ? -18.188 -12.312 -11.281 1 97.56 150 GLU B CA 1
ATOM 2529 C C . GLU B 1 150 ? -16.922 -12.484 -10.43 1 97.56 150 GLU B C 1
ATOM 2531 O O . GLU B 1 150 ? -16.75 -11.781 -9.438 1 97.56 150 GLU B O 1
ATOM 2536 N N . PHE B 1 151 ? -16.188 -13.5 -10.812 1 98 151 PHE B N 1
ATOM 2537 C CA . PHE B 1 151 ? -14.898 -13.68 -10.141 1 98 151 PHE B CA 1
AT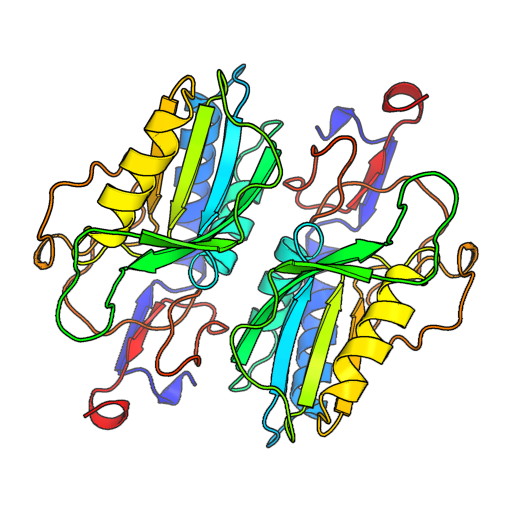OM 2538 C C . PHE B 1 151 ? -13.852 -12.742 -10.711 1 98 151 PHE B C 1
ATOM 2540 O O . PHE B 1 151 ? -13.32 -12.977 -11.797 1 98 151 PHE B O 1
ATOM 2547 N N . LEU B 1 152 ? -13.531 -11.695 -10 1 98.69 152 LEU B N 1
ATOM 2548 C CA . LEU B 1 152 ? -12.688 -10.625 -10.508 1 98.69 152 LEU B CA 1
ATOM 2549 C C . LEU B 1 152 ? -11.281 -10.719 -9.922 1 98.69 152 LEU B C 1
ATOM 2551 O O . LEU B 1 152 ? -11.109 -11.062 -8.758 1 98.69 152 LEU B O 1
ATOM 2555 N N . VAL B 1 153 ? -10.266 -10.43 -10.703 1 98.75 153 VAL B N 1
ATOM 2556 C CA . VAL B 1 153 ? -8.875 -10.344 -10.281 1 98.75 153 VAL B CA 1
ATOM 2557 C C . VAL B 1 153 ? -8.227 -9.094 -10.883 1 98.75 153 VAL B C 1
ATOM 2559 O O . VAL B 1 153 ? -8.797 -8.461 -11.766 1 98.75 153 VAL B O 1
ATOM 2562 N N . GLY B 1 154 ? -7.039 -8.742 -10.328 1 98.69 154 GLY B N 1
ATOM 2563 C CA . GLY B 1 154 ? -6.285 -7.609 -10.844 1 98.69 154 GLY B CA 1
ATOM 2564 C C . GLY B 1 154 ? -6.508 -6.336 -10.047 1 98.69 154 GLY B C 1
ATOM 2565 O O . GLY B 1 154 ? -7.484 -6.223 -9.305 1 98.69 154 GLY B O 1
ATOM 2566 N N . TYR B 1 155 ? -5.574 -5.461 -10.148 1 98.75 155 TYR B N 1
ATOM 2567 C CA . TYR B 1 155 ? -5.633 -4.156 -9.5 1 98.75 155 TYR B CA 1
ATOM 2568 C C . TYR B 1 155 ? -5.871 -4.297 -8 1 98.75 155 TYR B C 1
ATOM 2570 O O . TYR B 1 155 ? -6.785 -3.676 -7.453 1 98.75 155 TYR B O 1
ATOM 2578 N N . GLY B 1 156 ? -5.152 -5.273 -7.402 1 98.62 156 GLY B N 1
ATOM 2579 C CA . GLY B 1 156 ? -5.238 -5.516 -5.973 1 98.62 156 GLY B CA 1
ATOM 2580 C C . GLY B 1 156 ? -6.062 -6.742 -5.625 1 98.62 156 GLY B C 1
ATOM 2581 O O . GLY B 1 156 ? -5.871 -7.348 -4.566 1 98.62 156 GLY B O 1
ATOM 2582 N N . LEU B 1 157 ? -7.008 -7.152 -6.492 1 98.62 157 LEU B N 1
ATOM 2583 C CA . LEU B 1 157 ? -7.812 -8.352 -6.285 1 98.62 157 LEU B CA 1
ATOM 2584 C C . LEU B 1 157 ? -7.027 -9.602 -6.641 1 98.62 157 LEU B C 1
ATOM 2586 O O . LEU B 1 157 ? -6.273 -9.617 -7.621 1 98.62 157 LEU B O 1
ATOM 2590 N N . ASP B 1 158 ? -7.309 -10.672 -5.859 1 98.06 158 ASP B N 1
ATOM 2591 C CA . ASP B 1 158 ? -6.445 -11.828 -6.074 1 98.06 158 ASP B CA 1
ATOM 2592 C C . ASP B 1 158 ? -7.27 -13.102 -6.262 1 98.06 158 ASP B C 1
ATOM 2594 O O . ASP B 1 158 ? -8.461 -13.125 -5.961 1 98.06 158 ASP B O 1
ATOM 2598 N N . TYR B 1 159 ? -6.68 -14.07 -6.855 1 97.62 159 TYR B N 1
ATOM 2599 C CA . TYR B 1 159 ? -7.004 -15.484 -6.723 1 97.62 159 TYR B CA 1
ATOM 2600 C C . TYR B 1 159 ? -5.785 -16.281 -6.27 1 97.62 159 TYR B C 1
ATOM 2602 O O . TYR B 1 159 ? -4.734 -16.234 -6.914 1 97.62 159 TYR B O 1
ATOM 2610 N N . ALA B 1 160 ? -5.938 -16.922 -5.129 1 95.06 160 ALA B N 1
ATOM 2611 C CA . ALA B 1 160 ? -4.844 -17.719 -4.59 1 95.06 160 ALA B CA 1
ATOM 2612 C C . ALA B 1 160 ? -3.57 -16.891 -4.457 1 95.06 160 ALA B C 1
ATOM 2614 O O . ALA B 1 160 ? -2.484 -17.359 -4.82 1 95.06 160 ALA B O 1
ATOM 2615 N N . GLU B 1 161 ? -3.727 -15.602 -4.137 1 94.56 161 GLU B N 1
ATOM 2616 C CA . GLU B 1 161 ? -2.652 -14.664 -3.807 1 94.56 161 GLU B CA 1
ATOM 2617 C C . GLU B 1 161 ? -1.895 -14.234 -5.059 1 94.56 161 GLU B C 1
ATOM 2619 O O . GLU B 1 161 ? -0.776 -13.727 -4.965 1 94.56 161 GLU B O 1
ATOM 2624 N N . LYS B 1 162 ? -2.52 -14.484 -6.133 1 96.31 162 LYS B N 1
ATOM 2625 C CA . LYS B 1 162 ? -1.927 -14.07 -7.398 1 96.31 162 LYS B CA 1
ATOM 2626 C C . LYS B 1 162 ? -2.771 -12.992 -8.078 1 96.31 162 LYS B C 1
ATOM 2628 O O . LYS B 1 162 ? -3.865 -12.672 -7.609 1 96.31 162 LYS B O 1
ATOM 2633 N N . TYR B 1 163 ? -2.213 -12.352 -9.078 1 98.25 163 TYR B N 1
ATOM 2634 C CA . TYR B 1 163 ? -2.879 -11.477 -10.031 1 98.25 163 TYR B CA 1
ATOM 2635 C C . TYR B 1 163 ? -2.971 -10.047 -9.492 1 98.25 163 TYR B C 1
ATOM 2637 O O . TYR B 1 163 ? -3.395 -9.141 -10.203 1 98.25 163 TYR B O 1
ATOM 2645 N N . ARG B 1 164 ? -2.627 -9.789 -8.242 1 98.5 164 ARG B N 1
ATOM 2646 C CA . ARG B 1 164 ? -2.811 -8.469 -7.66 1 98.5 164 ARG B CA 1
ATOM 2647 C C . ARG B 1 164 ? -2.07 -7.406 -8.469 1 98.5 164 ARG B C 1
ATOM 2649 O O . ARG B 1 164 ? -2.432 -6.227 -8.43 1 98.5 164 ARG B O 1
ATOM 2656 N N . ASN B 1 165 ? -1.035 -7.797 -9.242 1 98.62 165 ASN B N 1
ATOM 2657 C CA . ASN B 1 165 ? -0.174 -6.844 -9.93 1 98.62 165 ASN B CA 1
ATOM 2658 C C . ASN B 1 165 ? -0.644 -6.602 -11.367 1 98.62 165 ASN B C 1
ATOM 2660 O O . ASN B 1 165 ? -0.005 -5.859 -12.109 1 98.62 165 ASN B O 1
ATOM 2664 N N . LEU B 1 166 ? -1.776 -7.211 -11.82 1 98.38 166 LEU B N 1
ATOM 2665 C CA . LEU B 1 166 ? -2.391 -6.84 -13.086 1 98.38 166 LEU B CA 1
ATOM 2666 C C . LEU B 1 166 ? -2.938 -5.418 -13.031 1 98.38 166 LEU B C 1
ATOM 2668 O O . LEU B 1 166 ? -3.631 -5.055 -12.078 1 98.38 166 LEU B O 1
ATOM 2672 N N . PRO B 1 167 ? -2.645 -4.551 -13.977 1 97.88 167 PRO B N 1
ATOM 2673 C CA . PRO B 1 167 ? -3.049 -3.145 -13.906 1 97.88 167 PRO B CA 1
ATOM 2674 C C . PRO B 1 167 ? -4.488 -2.92 -14.367 1 97.88 167 PRO B C 1
ATOM 2676 O O . PRO B 1 167 ? -4.887 -1.783 -14.633 1 97.88 167 PRO B O 1
ATOM 2679 N N . VAL B 1 168 ? -5.293 -4.023 -14.516 1 98.62 168 VAL B N 1
ATOM 2680 C CA . VAL B 1 168 ? -6.695 -3.994 -14.922 1 98.62 168 VAL B CA 1
ATOM 2681 C C . VAL B 1 168 ? -7.535 -4.809 -13.938 1 98.62 168 VAL B C 1
ATOM 2683 O O . VAL B 1 168 ? -6.996 -5.551 -13.117 1 98.62 168 VAL B O 1
ATOM 2686 N N . VAL B 1 169 ? -8.797 -4.617 -13.992 1 98.88 169 VAL B N 1
ATOM 2687 C CA . VAL B 1 169 ? -9.734 -5.535 -13.367 1 98.88 169 VAL B CA 1
ATOM 2688 C C . VAL B 1 169 ? -10.32 -6.473 -14.414 1 98.88 169 VAL B C 1
ATOM 2690 O O . VAL B 1 169 ? -10.883 -6.023 -15.414 1 98.88 169 VAL B O 1
ATOM 2693 N N . GLY B 1 170 ? -10.148 -7.734 -14.227 1 98.75 170 GLY B N 1
ATOM 2694 C CA . GLY B 1 170 ? -10.625 -8.703 -15.195 1 98.75 170 GLY B CA 1
ATOM 2695 C C . GLY B 1 170 ? -11.414 -9.836 -14.57 1 98.75 170 GLY B C 1
ATOM 2696 O O . GLY B 1 170 ? -11.328 -10.062 -13.359 1 98.75 170 GLY B O 1
ATOM 2697 N N . VAL B 1 171 ? -12.195 -10.469 -15.391 1 98.81 171 VAL B N 1
ATOM 2698 C CA . VAL B 1 171 ? -12.898 -11.68 -14.992 1 98.81 171 VAL B CA 1
ATOM 2699 C C . VAL B 1 171 ? -11.992 -12.891 -15.188 1 98.81 171 VAL B C 1
ATOM 2701 O O . VAL B 1 171 ? -11.461 -13.109 -16.281 1 98.81 171 VAL B O 1
ATOM 2704 N N . LEU B 1 172 ? -11.805 -13.633 -14.148 1 98.62 172 LEU B N 1
ATOM 2705 C CA . LEU B 1 172 ? -10.945 -14.812 -14.227 1 98.62 172 LEU B CA 1
ATOM 2706 C C . LEU B 1 172 ? -11.672 -15.969 -14.906 1 98.62 172 LEU B C 1
ATOM 2708 O O . LEU B 1 172 ? -12.844 -16.219 -14.625 1 98.62 172 LEU B O 1
ATOM 2712 N N . LYS B 1 173 ? -10.945 -16.609 -15.852 1 98.44 173 LYS B N 1
ATOM 2713 C CA . LYS B 1 173 ? -11.531 -17.766 -16.516 1 98.44 173 LYS B CA 1
ATOM 2714 C C . LYS B 1 173 ? -11.938 -18.828 -15.5 1 98.44 173 LYS B C 1
ATOM 2716 O O . LYS B 1 173 ? -11.18 -19.156 -14.586 1 98.44 173 LYS B O 1
ATOM 2721 N N . ARG B 1 174 ? -13.055 -19.391 -15.672 1 96.88 174 ARG B N 1
ATOM 2722 C CA . ARG B 1 174 ? -13.602 -20.406 -14.773 1 96.88 174 ARG B CA 1
ATOM 2723 C C . ARG B 1 174 ? -12.672 -21.609 -14.664 1 96.88 174 ARG B C 1
ATOM 2725 O O . ARG B 1 174 ? -12.562 -22.219 -13.609 1 96.88 174 ARG B O 1
ATOM 2732 N N . GLU B 1 175 ? -12.016 -21.953 -15.703 1 97.12 175 GLU B N 1
ATOM 2733 C CA . GLU B 1 175 ? -11.156 -23.125 -15.75 1 97.12 175 GLU B CA 1
ATOM 2734 C C . GLU B 1 175 ? -10 -23.016 -14.766 1 97.12 175 GLU B C 1
ATOM 2736 O O . GLU B 1 175 ? -9.359 -24 -14.414 1 97.12 175 GLU B O 1
ATOM 2741 N N . ILE B 1 176 ? -9.727 -21.781 -14.383 1 95.88 176 ILE B N 1
ATOM 2742 C CA . ILE B 1 176 ? -8.586 -21.531 -13.508 1 95.88 176 ILE B CA 1
ATOM 2743 C C . ILE B 1 176 ? -8.953 -21.875 -12.07 1 95.88 176 ILE B C 1
ATOM 2745 O O . ILE B 1 176 ? -8.102 -22.297 -11.289 1 95.88 176 ILE B O 1
ATOM 2749 N N . TYR B 1 177 ? -10.211 -21.734 -11.656 1 92.69 177 TYR B N 1
ATOM 2750 C CA . TYR B 1 177 ? -10.547 -21.906 -10.242 1 92.69 177 TYR B CA 1
ATOM 2751 C C . TYR B 1 177 ? -11.594 -23 -10.07 1 92.69 177 TYR B C 1
ATOM 2753 O O . TYR B 1 177 ? -11.961 -23.344 -8.938 1 92.69 177 TYR B O 1
ATOM 2761 N N . SER B 1 178 ? -12.203 -23.578 -11.125 1 87.56 178 SER B N 1
ATOM 2762 C CA . SER B 1 178 ? -13.148 -24.688 -11.047 1 87.56 178 SER B CA 1
ATOM 2763 C C . SER B 1 178 ? -12.422 -26.031 -10.938 1 87.56 178 SER B C 1
ATOM 2765 O O . SER B 1 178 ? -11.289 -26.172 -11.406 1 87.56 178 SER B O 1
#

Secondary structure (DSSP, 8-state):
-GGGEEEEEE-HHHHHHHHHHHHHHHHHHTTTS-EEEEEEETTTHHHHHHHHTT--S--EEEEEEEEETTTTTS--SPEEEEE--SS--TTSEEEEEEEEESS-HHHHHHHHHHHTT--SEEEEEEEEE-GGG--S----SEEEEE--S--EEBTTB-BTTB-TT-SSEEEEPHHHH-/-GGGEEEEEE-HHHHHHHHHHHHHHHHHHTTTS-EEEEEEETTTHHHHHHHHTT--S--EEEEEEEEETTTTTS--S-EEEEE--SS--TTSEEEEEEEEESS-HHHHHHHHHHHTT--SEEEEEEEEE-GGG--S----SEEEEE--S--EEBTTB-BTTB-TT-SSEEEEPHHHH-

Foldseek 3Di:
DVVQFPWFPWFLVLLLVLLLVLLVVVLVVQPPFAEEEEEEPDQQVLSSVSNVVSNPDDYHYYYWYKDFDCVPPDRPLAIDTPDDTPDQQAQHHYEYEEAEQAQCSRVVSVQVVNVVSHHPYYAYAYAEYAPVRHNDDDDHPHYNDYDHPAAWAECRRDDVPDRPPHSTIGGGDPVVPD/DVVQFPWFPWALVLLLVLLLVLLVVVLVVQPPFAEEEEEEPDQQVLSSVSNVVSNPDDYHYYYWYKDFDCVPPDRPLAIDTPDDTPDQQAQHHYEYEEAEQAQCSRVVSVQVVNVVSHHPYYAYAYAEYAPVRHNDDDDHPHYNDYDHPAAKAECRRDDVPDRPPHSTIGGGDPVVPD

Solvent-accessible surface area (backbone atoms only — not comparable to full-atom values): 18562 Å² total; per-residue (Å²): 114,74,84,52,38,69,42,75,78,36,49,52,66,59,49,51,53,45,36,44,52,49,13,48,52,50,32,63,74,43,62,96,46,66,38,37,41,31,27,36,49,70,36,5,46,43,52,38,45,59,26,41,47,34,25,88,54,84,43,32,73,49,51,32,25,66,42,45,28,49,71,59,101,58,69,74,70,46,64,41,73,68,23,67,66,92,64,88,48,56,68,26,34,34,38,38,30,39,40,65,41,46,38,27,54,52,59,43,37,47,52,54,58,52,52,73,52,46,35,68,42,80,44,31,35,26,46,31,32,21,72,92,51,50,75,42,89,60,81,64,74,39,69,64,40,82,46,75,97,63,59,56,27,15,48,19,29,50,59,96,61,24,45,33,41,37,66,30,34,22,33,53,34,61,80,78,78,105,115,72,86,51,38,68,43,75,77,37,49,52,66,59,48,51,52,48,36,44,52,50,12,47,52,51,31,63,74,44,62,96,47,65,39,38,39,32,25,36,50,70,35,5,47,44,53,38,44,58,27,42,46,34,26,86,54,82,42,33,73,49,51,31,26,67,41,45,28,49,68,56,101,58,69,72,70,46,63,42,71,70,23,66,66,91,63,87,48,56,67,26,33,35,38,38,31,38,42,64,40,46,39,27,54,53,58,43,37,48,51,54,56,52,53,73,52,46,35,68,42,80,45,32,33,25,46,31,32,22,73,91,49,49,75,43,90,60,82,64,75,41,68,64,41,80,46,75,96,64,62,55,26,17,48,20,29,51,60,96,60,23,44,34,41,37,68,30,34,23,32,51,34,60,81,77,79,105

Organism: NCBI:txid82374

Sequence (356 aa):
MEKDLESVMFDEETIAAKVAELGQQIAKDYEGKDVVVVGILNGAAVFFTDLIRQIKLPINIDFIAASSYGDAAVSSGKVNIKKDLNKDIAGRHVLLVEDIIDSGITMNNLMALLRERKPASVKLCALLSKPSRRQVDVKIDYCGFEVPDEFLVGYGLDYAEKYRNLPVVGVLKREIYSMEKDLESVMFDEETIAAKVAELGQQIAKDYEGKDVVVVGILNGAAVFFTDLIRQIKLPINIDFIAASSYGDAAVSSGKVNIKKDLNKDIAGRHVLLVEDIIDSGITMNNLMALLRERKPASVKLCALLSKPSRRQVDVKIDYCGFEVPDEFLVGYGLDYAEKYRNLPVVGVLKREIYS

Radius of gyration: 19.73 Å; Cα contacts (8 Å, |Δi|>4): 775; chains: 2; bounding box: 52×51×41 Å

pLDDT: mean 95.33, std 9.44, range [45.38, 98.94]